Protein AF-A0A2T5B8S9-F1 (afdb_monomer_lite)

Organism: Mycoplana dimorpha (NCBI:txid28320)

Secondary structure (DSSP, 8-state):
-----PPPPP------------TTHHHHHHHHHHHHHHHS--TTT-TTTHHHHHHHHHHHHHHHHHHHHHHHHT--SS-S-S--GGGHHHHHHHHHHHHHHHHHHHHHHHHHHHHHSS-HHHHHHHHHHHHHTT---TTS-GGGSSSS---------------S--------------------------TTT------S---S-S-S----TT--S---

pLDDT: mean 70.15, std 16.11, range [39.62, 95.0]

Foldseek 3Di:
DDDDDDDDDDDPDDDDDPDPDPPPVLPVVLVVLVCVLPVQPPLPPDPVLVVLVVVLVVLVVVLVVLVVVCVVLVVDPDDDDPDDPPCVVVSVVSVVVSVVSVVVSVVSVVVSCVVSVHDLVNSVVSVVVCVVSVHDPPPPPCVNPDPVPDDPDPPPPPVPPCPPPPPPPPPDPPDPDPPPCPPPPPPDDDCVPDPDDDPDDPPDDPDDDPCPPPCNPDDD

Radius of gyration: 36.07 Å; chains: 1; bounding box: 84×97×107 Å

Structure (mmCIF, N/CA/C/O backbone):
data_AF-A0A2T5B8S9-F1
#
_entry.id   AF-A0A2T5B8S9-F1
#
loop_
_atom_site.group_PDB
_atom_site.id
_atom_site.type_symbol
_atom_site.label_atom_id
_atom_site.label_alt_id
_atom_site.label_comp_id
_atom_site.label_asym_id
_atom_site.label_entity_id
_atom_site.label_seq_id
_atom_site.pdbx_PDB_ins_code
_atom_site.Cartn_x
_atom_site.Cartn_y
_atom_site.Cartn_z
_atom_site.occupancy
_atom_site.B_iso_or_equiv
_atom_site.auth_seq_id
_atom_site.auth_comp_id
_atom_site.auth_asym_id
_atom_site.auth_atom_id
_atom_site.pdbx_PDB_model_num
ATOM 1 N N . MET A 1 1 ? -63.242 -52.592 60.791 1.00 43.38 1 MET A N 1
ATOM 2 C CA . MET A 1 1 ? -62.154 -53.190 59.983 1.00 43.38 1 MET A CA 1
ATOM 3 C C . MET A 1 1 ? -62.229 -52.609 58.575 1.00 43.38 1 MET A C 1
ATOM 5 O O . MET A 1 1 ? -63.327 -52.242 58.176 1.00 43.38 1 MET A O 1
ATOM 9 N N . PRO A 1 2 ? -61.083 -52.344 57.934 1.00 48.19 2 PRO A N 1
ATOM 10 C CA . PRO A 1 2 ? -60.784 -51.023 57.385 1.00 48.19 2 PRO A CA 1
ATOM 11 C C . PRO A 1 2 ? -61.187 -50.791 55.923 1.00 48.19 2 PRO A C 1
ATOM 13 O O . PRO A 1 2 ? -61.258 -51.698 55.102 1.00 48.19 2 PRO A O 1
ATOM 16 N N . LEU A 1 3 ? -61.389 -49.499 55.671 1.00 48.34 3 LEU A N 1
ATOM 17 C CA . LEU A 1 3 ? -61.458 -48.758 54.416 1.00 48.34 3 LEU A CA 1
ATOM 18 C C . LEU A 1 3 ? -60.227 -48.987 53.531 1.00 48.34 3 LEU A C 1
ATOM 20 O O . LEU A 1 3 ? -59.120 -48.962 54.061 1.00 48.34 3 LEU A O 1
ATOM 24 N N . HIS A 1 4 ? -60.398 -49.023 52.204 1.00 52.81 4 HIS A N 1
ATOM 25 C CA . HIS A 1 4 ? -59.376 -48.563 51.257 1.00 52.81 4 HIS A CA 1
ATOM 26 C C . HIS A 1 4 ? -59.965 -48.036 49.932 1.00 52.81 4 HIS A C 1
ATOM 28 O O . HIS A 1 4 ? -61.094 -48.379 49.583 1.00 52.81 4 HIS A O 1
ATOM 34 N N . PRO A 1 5 ? -59.242 -47.117 49.260 1.00 61.03 5 PRO A N 1
ATOM 35 C CA . PRO A 1 5 ? -59.817 -45.884 48.730 1.00 61.03 5 PRO A CA 1
ATOM 36 C C . PRO A 1 5 ? -59.845 -45.755 47.199 1.00 61.03 5 PRO A C 1
ATOM 38 O O . PRO A 1 5 ? -59.138 -46.433 46.455 1.00 61.03 5 PRO A O 1
ATOM 41 N N . CYS A 1 6 ? -60.651 -44.777 46.780 1.00 55.88 6 CYS A N 1
ATOM 42 C CA . CYS A 1 6 ? -60.760 -44.191 45.450 1.00 55.88 6 CYS A CA 1
ATOM 43 C C . CYS A 1 6 ? -59.412 -43.601 44.984 1.00 55.88 6 CYS A C 1
ATOM 45 O O . CYS A 1 6 ? -58.745 -42.887 45.735 1.00 55.88 6 CYS A O 1
ATOM 47 N N . ARG A 1 7 ? -59.004 -43.907 43.748 1.00 55.47 7 ARG A N 1
ATOM 48 C CA . ARG A 1 7 ? -57.720 -43.503 43.153 1.00 55.47 7 ARG A CA 1
ATOM 49 C C . ARG A 1 7 ? -57.888 -42.178 42.386 1.00 55.47 7 ARG A C 1
ATOM 51 O O . ARG A 1 7 ? -58.757 -42.119 41.518 1.00 55.47 7 ARG A O 1
ATOM 58 N N . PRO A 1 8 ? -57.087 -41.131 42.660 1.00 54.69 8 PRO A N 1
ATOM 59 C CA . PRO A 1 8 ? -57.195 -39.854 41.963 1.00 54.69 8 PRO A CA 1
ATOM 60 C C . PRO A 1 8 ? -56.453 -39.839 40.618 1.00 54.69 8 PRO A C 1
ATOM 62 O O . PRO A 1 8 ? -55.396 -40.448 40.443 1.00 54.69 8 PRO A O 1
ATOM 65 N N . ILE A 1 9 ? -57.050 -39.097 39.686 1.00 60.00 9 ILE A N 1
ATOM 66 C CA . ILE A 1 9 ? -56.540 -38.694 38.374 1.00 60.00 9 ILE A CA 1
ATOM 67 C C . ILE A 1 9 ? -55.355 -37.747 38.598 1.00 60.00 9 ILE A C 1
ATOM 69 O O . ILE A 1 9 ? -55.500 -36.709 39.241 1.00 60.00 9 ILE A O 1
ATOM 73 N N . GLY A 1 10 ? -54.174 -38.120 38.110 1.00 45.50 10 GLY A N 1
ATOM 74 C CA . GLY A 1 10 ? -52.976 -37.291 38.221 1.00 45.50 10 GLY A CA 1
ATOM 75 C C . GLY A 1 10 ? -52.964 -36.159 37.182 1.00 45.50 10 GLY A C 1
ATOM 76 O O . GLY A 1 10 ? -53.231 -36.427 36.010 1.00 45.50 10 GLY A O 1
ATOM 77 N N . PRO A 1 11 ? -52.608 -34.918 37.557 1.00 52.44 11 PRO A N 1
ATOM 78 C CA . PRO A 1 11 ? -52.251 -33.877 36.604 1.00 52.44 11 PRO A CA 1
ATOM 79 C C . PRO A 1 11 ? -50.778 -34.052 36.210 1.00 52.44 11 PRO A C 1
ATOM 81 O O . PRO A 1 11 ? -49.871 -33.580 36.889 1.00 52.44 11 PRO A O 1
ATOM 84 N N . ALA A 1 12 ? -50.525 -34.757 35.112 1.00 55.12 12 ALA A N 1
ATOM 85 C CA . ALA A 1 12 ? -49.192 -34.873 34.535 1.00 55.12 12 ALA A CA 1
ATOM 86 C C . ALA A 1 12 ? -49.046 -33.889 33.372 1.00 55.12 12 ALA A C 1
ATOM 88 O O . ALA A 1 12 ? -49.164 -34.314 32.239 1.00 55.12 12 ALA A O 1
ATOM 89 N N . PHE A 1 13 ? -48.829 -32.598 33.644 1.00 54.09 13 PHE A N 1
ATOM 90 C CA . PHE A 1 13 ? -48.166 -31.653 32.723 1.00 54.09 13 PHE A CA 1
ATOM 91 C C . PHE A 1 13 ? -47.766 -30.385 33.494 1.00 54.09 13 PHE A C 1
ATOM 93 O O . PHE A 1 13 ? -48.360 -29.321 33.361 1.00 54.09 13 PHE A O 1
ATOM 100 N N . ALA A 1 14 ? -46.749 -30.508 34.343 1.00 54.28 14 ALA A N 1
ATOM 101 C CA . ALA A 1 14 ? -46.062 -29.370 34.941 1.00 54.28 14 ALA A CA 1
ATOM 102 C C . ALA A 1 14 ? -44.565 -29.684 34.985 1.00 54.28 14 ALA A C 1
ATOM 104 O O . ALA A 1 14 ? -44.119 -30.360 35.904 1.00 54.28 14 ALA A O 1
ATOM 105 N N . ALA A 1 15 ? -43.831 -29.256 33.952 1.00 55.75 15 ALA A N 1
ATOM 106 C CA . ALA A 1 15 ? -42.407 -28.891 33.987 1.00 55.75 15 ALA A CA 1
ATOM 107 C C . ALA A 1 15 ? -41.857 -28.782 32.552 1.00 55.75 15 ALA A C 1
ATOM 109 O O . ALA A 1 15 ? -41.236 -29.708 32.039 1.00 55.75 15 ALA A O 1
ATOM 110 N N . LEU A 1 16 ? -42.054 -27.634 31.901 1.00 57.94 16 LEU A N 1
ATOM 111 C CA . LEU A 1 16 ? -41.186 -27.226 30.793 1.00 57.94 16 LEU A CA 1
ATOM 112 C C . LEU A 1 16 ? -40.963 -25.714 30.855 1.00 57.94 16 LEU A C 1
ATOM 114 O O . LEU A 1 16 ? -41.513 -24.944 30.077 1.00 57.94 16 LEU A O 1
ATOM 118 N N . ALA A 1 17 ? -40.190 -25.292 31.851 1.00 57.16 17 ALA A N 1
ATOM 119 C CA . ALA A 1 17 ? -39.748 -23.912 32.008 1.00 57.16 17 ALA A CA 1
ATOM 120 C C . ALA A 1 17 ? -38.348 -23.883 32.638 1.00 57.16 17 ALA A C 1
ATOM 122 O O . ALA A 1 17 ? -38.177 -23.450 33.769 1.00 57.16 17 ALA A O 1
ATOM 123 N N . LEU A 1 18 ? -37.341 -24.382 31.919 1.00 56.66 18 LEU A N 1
ATOM 124 C CA . LEU A 1 18 ? -35.931 -24.127 32.231 1.00 56.66 18 LEU A CA 1
ATOM 125 C C . LEU A 1 18 ? -35.125 -24.058 30.930 1.00 56.66 18 LEU A C 1
ATOM 127 O O . LEU A 1 18 ? -34.617 -25.079 30.485 1.00 56.66 18 LEU A O 1
ATOM 131 N N . ALA A 1 19 ? -35.027 -22.867 30.327 1.00 58.59 19 ALA A N 1
ATOM 132 C CA . ALA A 1 19 ? -33.938 -22.503 29.405 1.00 58.59 19 ALA A CA 1
ATOM 133 C C . ALA A 1 19 ? -33.976 -21.014 28.985 1.00 58.59 19 ALA A C 1
ATOM 135 O O . ALA A 1 19 ? -33.923 -20.718 27.801 1.00 58.59 19 ALA A O 1
ATOM 136 N N . PHE A 1 20 ? -34.058 -20.049 29.910 1.00 55.22 20 PHE A N 1
ATOM 137 C CA . PHE A 1 20 ? -33.841 -18.633 29.552 1.00 55.22 20 PHE A CA 1
ATOM 138 C C . PHE A 1 20 ? -33.128 -17.874 30.677 1.00 55.22 20 PHE A C 1
ATOM 140 O O . PHE A 1 20 ? -33.737 -17.079 31.383 1.00 55.22 20 PHE A O 1
ATOM 147 N N . ALA A 1 21 ? -31.830 -18.129 30.869 1.00 54.50 21 ALA A N 1
ATOM 148 C CA . ALA A 1 21 ? -31.002 -17.355 31.805 1.00 54.50 21 ALA A CA 1
ATOM 149 C C . ALA A 1 21 ? -29.557 -17.110 31.317 1.00 54.50 21 ALA A C 1
ATOM 151 O O . ALA A 1 21 ? -28.669 -16.874 32.127 1.00 54.50 21 ALA A O 1
ATOM 152 N N . THR A 1 22 ? -29.294 -17.134 30.005 1.00 54.88 22 THR A N 1
ATOM 153 C CA . THR A 1 22 ? -27.960 -16.816 29.444 1.00 54.88 22 THR A CA 1
ATOM 154 C C . THR A 1 22 ? -27.846 -15.415 28.839 1.00 54.88 22 THR A C 1
ATOM 156 O O . THR A 1 22 ? -26.758 -15.008 28.450 1.00 54.88 22 THR A O 1
ATOM 159 N N . GLN A 1 23 ? -28.925 -14.628 28.795 1.00 52.91 23 GLN A N 1
ATOM 160 C CA . GLN A 1 23 ? -28.916 -13.337 28.086 1.00 52.91 23 GLN A CA 1
ATOM 161 C C . GLN A 1 23 ? -28.328 -12.165 28.897 1.00 52.91 23 GLN A C 1
ATOM 163 O O . GLN A 1 23 ? -28.126 -11.089 28.343 1.00 52.91 23 GLN A O 1
ATOM 168 N N . ALA A 1 24 ? -28.028 -12.349 30.189 1.00 54.38 24 ALA A N 1
ATOM 169 C CA . ALA A 1 24 ? -27.531 -11.266 31.046 1.00 54.38 24 ALA A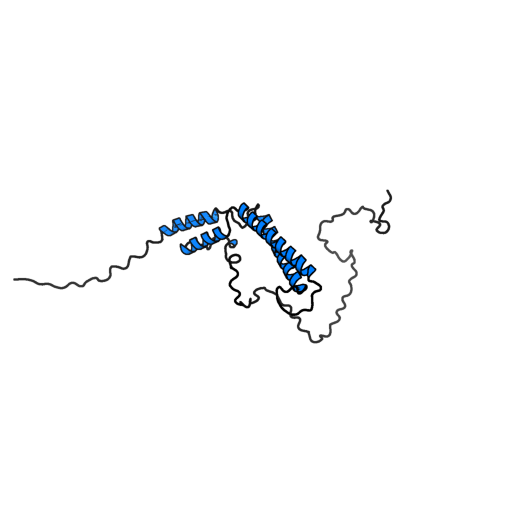 CA 1
ATOM 170 C C . ALA A 1 24 ? -25.992 -11.155 31.088 1.00 54.38 24 ALA A C 1
ATOM 172 O O . ALA A 1 24 ? -25.475 -10.050 31.188 1.00 54.38 24 ALA A O 1
ATOM 173 N N . VAL A 1 25 ? -25.253 -12.266 30.954 1.00 54.69 25 VAL A N 1
ATOM 174 C CA . VAL A 1 25 ? -23.772 -12.282 31.044 1.00 54.69 25 VAL A CA 1
ATOM 175 C C . VAL A 1 25 ? -23.107 -11.888 29.715 1.00 54.69 25 VAL A C 1
ATOM 177 O O . VAL A 1 25 ? -21.994 -11.374 29.700 1.00 54.69 25 VAL A O 1
ATOM 180 N N . ALA A 1 26 ? -23.805 -12.070 28.588 1.00 69.06 26 ALA A N 1
ATOM 181 C CA . ALA A 1 26 ? -23.296 -11.705 27.267 1.00 69.06 26 ALA A CA 1
ATOM 182 C C . ALA A 1 26 ? -23.236 -10.181 27.048 1.00 69.06 26 ALA A C 1
ATOM 184 O O . ALA A 1 26 ? -22.362 -9.704 26.332 1.00 69.06 26 ALA A O 1
ATOM 185 N N . LYS A 1 27 ? -24.124 -9.399 27.679 1.00 81.75 27 LYS A N 1
ATOM 186 C CA . LYS A 1 27 ? -24.235 -7.954 27.425 1.00 81.75 27 LYS A CA 1
ATOM 187 C C . LYS A 1 27 ? -22.993 -7.179 27.881 1.00 81.75 27 LYS A C 1
ATOM 189 O O . LYS A 1 27 ? -22.427 -6.456 27.070 1.00 81.75 27 LYS A O 1
ATOM 194 N N . ASP A 1 28 ? -22.520 -7.397 29.110 1.00 88.25 28 ASP A N 1
ATOM 195 C CA . ASP A 1 28 ? -21.307 -6.734 29.624 1.00 88.25 28 ASP A CA 1
ATOM 196 C C . ASP A 1 28 ? -20.051 -7.129 28.827 1.00 88.25 28 ASP A C 1
ATOM 198 O O . ASP A 1 28 ? -19.189 -6.293 28.554 1.00 88.25 28 ASP A O 1
ATOM 202 N N . VAL A 1 29 ? -19.961 -8.394 28.392 1.00 89.94 29 VAL A N 1
ATOM 203 C CA . VAL A 1 29 ? -18.867 -8.881 27.533 1.00 89.94 29 VAL A CA 1
ATOM 204 C C . VAL A 1 29 ? -18.905 -8.192 26.169 1.00 89.94 29 VAL A C 1
ATOM 206 O O . VAL A 1 29 ? -17.875 -7.710 25.692 1.00 89.94 29 VAL A O 1
ATOM 209 N N . CYS A 1 30 ? -20.086 -8.092 25.557 1.00 91.25 30 CYS A N 1
ATOM 210 C CA . CYS A 1 30 ? -20.263 -7.411 24.282 1.00 91.25 30 CYS A CA 1
ATOM 211 C C . CYS A 1 30 ? -19.978 -5.911 24.385 1.00 91.25 30 CYS A C 1
ATOM 213 O O . CYS A 1 30 ? -19.285 -5.383 23.519 1.00 91.25 30 CYS A O 1
ATOM 215 N N . ASP A 1 31 ? -20.435 -5.235 25.441 1.00 89.44 31 ASP A N 1
ATOM 216 C CA . ASP A 1 31 ? -20.193 -3.805 25.664 1.00 89.44 31 ASP A CA 1
ATOM 217 C C . ASP A 1 31 ? -18.696 -3.527 25.892 1.00 89.44 31 ASP A C 1
ATOM 219 O O . ASP A 1 31 ? -18.128 -2.598 25.304 1.00 89.44 31 ASP A O 1
ATOM 223 N N . HIS A 1 32 ? -18.009 -4.389 26.648 1.00 90.06 32 HIS A N 1
ATOM 224 C CA . HIS A 1 32 ? -16.560 -4.313 26.830 1.00 90.06 32 HIS A CA 1
ATOM 225 C C . HIS A 1 32 ? -15.799 -4.519 25.507 1.00 90.06 32 HIS A C 1
ATOM 227 O O . HIS A 1 32 ? -14.955 -3.693 25.147 1.00 90.06 32 HIS A O 1
ATOM 233 N N . LEU A 1 33 ? -16.111 -5.563 24.731 1.00 88.88 33 LEU A N 1
ATOM 234 C CA . LEU A 1 33 ? -15.486 -5.797 23.420 1.00 88.88 33 LEU A CA 1
ATOM 235 C C . LEU A 1 33 ? -15.779 -4.655 22.430 1.00 88.88 33 LEU A C 1
ATOM 237 O O . LEU A 1 33 ? -14.877 -4.205 21.717 1.00 88.88 33 LEU A O 1
ATOM 241 N N . ARG A 1 34 ? -17.007 -4.120 22.445 1.00 87.62 34 ARG A N 1
ATOM 242 C CA . ARG A 1 34 ? -17.425 -2.960 21.646 1.00 87.62 34 ARG A CA 1
ATOM 243 C C . ARG A 1 34 ? -16.591 -1.728 21.998 1.00 87.62 34 ARG A C 1
ATOM 245 O O . ARG A 1 34 ? -16.063 -1.081 21.100 1.00 87.62 34 ARG A O 1
ATOM 252 N N . SER A 1 35 ? -16.401 -1.440 23.286 1.00 86.00 35 SER A N 1
ATOM 253 C CA . SER A 1 35 ? -15.592 -0.298 23.728 1.00 86.00 35 SER A CA 1
ATOM 254 C C . SER A 1 35 ? -14.123 -0.411 23.305 1.00 86.00 35 SER A C 1
ATOM 256 O O . SER A 1 35 ? -13.527 0.588 22.904 1.00 86.00 35 SER A O 1
ATOM 258 N N . ARG A 1 36 ? -13.550 -1.625 23.288 1.00 83.19 36 ARG A N 1
ATOM 259 C CA . ARG A 1 36 ? -12.183 -1.869 22.798 1.00 83.19 36 ARG A CA 1
ATOM 260 C C . ARG A 1 36 ? -12.050 -1.616 21.296 1.00 83.19 36 ARG A C 1
ATOM 262 O O . ARG A 1 36 ? -11.035 -1.076 20.865 1.00 83.19 36 ARG A O 1
ATOM 269 N N . ILE A 1 37 ? -13.057 -1.972 20.493 1.00 80.94 37 ILE A N 1
ATOM 270 C CA . ILE A 1 37 ? -12.992 -1.785 19.035 1.00 80.94 37 ILE A CA 1
ATOM 271 C C . ILE A 1 37 ? -13.319 -0.356 18.587 1.00 80.94 37 ILE A C 1
ATOM 273 O O . ILE A 1 37 ? -12.771 0.100 17.577 1.00 80.94 37 ILE A O 1
ATOM 277 N N . THR A 1 38 ? -14.181 0.352 19.328 1.00 75.94 38 THR A N 1
ATOM 278 C CA . THR A 1 38 ? -14.544 1.754 19.059 1.00 75.94 38 THR A CA 1
ATOM 279 C C . THR A 1 38 ? -13.588 2.753 19.703 1.00 75.94 38 THR A C 1
ATOM 281 O O . THR A 1 38 ? -13.419 3.844 19.174 1.00 75.94 38 THR A O 1
ATOM 284 N N . GLY A 1 39 ? -12.967 2.397 20.833 1.00 64.81 39 GLY A N 1
ATOM 285 C CA . GLY A 1 39 ? -11.922 3.186 21.493 1.00 64.81 39 GLY A CA 1
ATOM 286 C C . GLY A 1 39 ? -10.559 3.078 20.807 1.00 64.81 39 GLY A C 1
ATOM 287 O O . GLY A 1 39 ? -9.704 3.937 20.998 1.00 64.81 39 GLY A O 1
ATOM 288 N N . ALA A 1 40 ? -10.364 2.061 19.962 1.00 60.56 40 ALA A N 1
ATOM 289 C CA . ALA A 1 40 ? -9.261 2.023 19.014 1.00 60.56 40 ALA A CA 1
ATOM 290 C C . ALA A 1 40 ? -9.492 3.097 17.935 1.00 60.56 40 ALA A C 1
ATOM 292 O O . ALA A 1 40 ? -10.540 3.041 17.276 1.00 60.56 40 ALA A O 1
ATOM 293 N N . PRO A 1 41 ? -8.549 4.031 17.693 1.00 54.28 41 PRO A N 1
ATOM 294 C CA . PRO A 1 41 ? -8.733 5.102 16.717 1.00 54.28 41 PRO A CA 1
ATOM 295 C C . PRO A 1 41 ? -9.185 4.497 15.391 1.00 54.28 41 PRO A C 1
ATOM 297 O O . PRO A 1 41 ? -8.659 3.474 14.942 1.00 54.28 41 PRO A O 1
ATOM 300 N N . ALA A 1 42 ? -10.259 5.039 14.822 1.00 53.22 42 ALA A N 1
ATOM 301 C CA . ALA A 1 42 ? -10.833 4.512 13.598 1.00 53.22 42 ALA A CA 1
ATOM 302 C C . ALA A 1 42 ? -9.768 4.569 12.490 1.00 53.22 42 ALA A C 1
ATOM 304 O O . ALA A 1 42 ? -9.410 5.641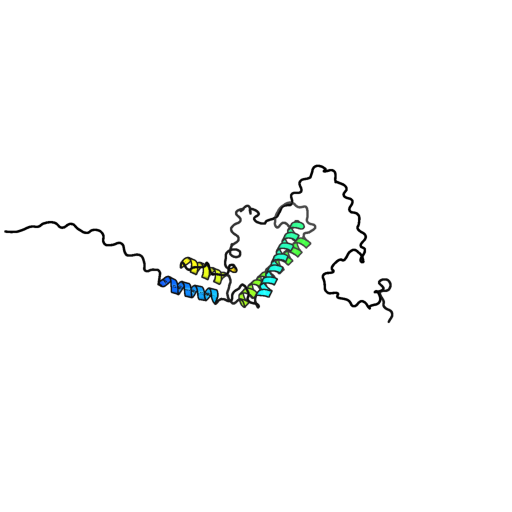 12.013 1.00 53.22 42 ALA A O 1
ATOM 305 N N . VAL A 1 43 ? -9.271 3.400 12.067 1.00 53.09 43 VAL A N 1
ATOM 306 C CA . VAL A 1 43 ? -8.283 3.268 10.975 1.00 53.09 43 VAL A CA 1
ATOM 307 C C . VAL A 1 43 ? -8.816 3.863 9.661 1.00 53.09 43 VAL A C 1
ATOM 309 O O . VAL A 1 43 ? -8.047 4.229 8.777 1.00 53.09 43 VAL A O 1
ATOM 312 N N . ALA A 1 44 ? -10.131 4.050 9.544 1.00 51.81 44 ALA A N 1
ATOM 313 C CA . ALA A 1 44 ? -10.745 4.828 8.481 1.00 51.81 44 ALA A CA 1
ATOM 314 C C . ALA A 1 44 ? -10.931 6.296 8.913 1.00 51.81 44 ALA A C 1
ATOM 316 O O . ALA A 1 44 ? -12.027 6.697 9.295 1.00 51.81 44 ALA A O 1
ATOM 317 N N . GLY A 1 45 ? -9.872 7.108 8.830 1.00 54.94 45 GLY A N 1
ATOM 318 C CA . GLY A 1 45 ? -10.022 8.571 8.823 1.00 54.94 45 GLY A CA 1
ATOM 319 C C . GLY A 1 45 ? -9.025 9.385 9.638 1.00 54.94 45 GLY A C 1
ATOM 320 O O . GLY A 1 45 ? -9.022 10.605 9.474 1.00 54.94 45 GLY A O 1
ATOM 321 N N . ASP A 1 46 ? -8.179 8.754 10.451 1.00 66.50 46 ASP A N 1
ATOM 322 C CA . ASP A 1 46 ? -7.183 9.472 11.246 1.00 66.50 46 ASP A CA 1
ATOM 323 C C . ASP A 1 46 ? -6.193 10.253 10.346 1.00 66.50 46 ASP A C 1
ATOM 325 O O . ASP A 1 46 ? -5.525 9.646 9.501 1.00 66.50 46 ASP A O 1
ATOM 329 N N . PRO A 1 47 ? -6.116 11.597 10.448 1.00 76.00 47 PRO A N 1
ATOM 330 C CA . PRO A 1 47 ? -5.311 12.423 9.547 1.00 76.00 47 PRO A CA 1
ATOM 331 C C . PRO A 1 47 ? -3.821 12.059 9.541 1.00 76.00 47 PRO A C 1
ATOM 333 O O . PRO A 1 47 ? -3.168 12.266 8.517 1.00 76.00 47 PRO A O 1
ATOM 336 N N . GLU A 1 48 ? -3.300 11.484 10.625 1.00 79.50 48 GLU A N 1
ATOM 337 C CA . GLU A 1 48 ? -1.886 11.130 10.770 1.00 79.50 48 GLU A CA 1
ATOM 338 C C . GLU A 1 48 ? -1.510 9.844 10.006 1.00 79.50 48 GLU A C 1
ATOM 340 O O . GLU A 1 48 ? -0.408 9.734 9.464 1.00 79.50 48 GLU A O 1
ATOM 345 N N . THR A 1 49 ? -2.448 8.901 9.851 1.00 78.75 49 THR A N 1
ATOM 346 C CA . THR A 1 49 ? -2.235 7.635 9.113 1.00 78.75 49 THR A CA 1
ATOM 347 C C . THR A 1 49 ? -2.523 7.720 7.606 1.00 78.75 49 THR A C 1
ATOM 349 O O . THR A 1 49 ? -2.003 6.915 6.824 1.00 78.75 49 THR A O 1
ATOM 352 N N . ARG A 1 50 ? -3.305 8.711 7.150 1.00 83.00 50 ARG A N 1
ATOM 353 C CA . ARG A 1 50 ? -3.680 8.893 5.725 1.00 83.00 50 ARG A CA 1
ATOM 354 C C . ARG A 1 50 ? -2.494 8.985 4.751 1.00 83.00 50 ARG A C 1
ATOM 356 O O . ARG A 1 50 ? -2.583 8.384 3.673 1.00 83.00 50 ARG A O 1
ATOM 363 N N . PRO A 1 51 ? -1.386 9.688 5.066 1.00 88.50 51 PRO A N 1
ATOM 364 C CA . PRO A 1 51 ? -0.234 9.755 4.173 1.00 88.50 51 PRO A CA 1
ATOM 365 C C . PRO A 1 51 ? 0.373 8.374 3.906 1.00 88.50 51 PRO A C 1
ATOM 367 O O . PRO A 1 51 ? 0.695 8.073 2.755 1.00 88.50 51 PRO A O 1
ATOM 370 N N . TYR A 1 52 ? 0.449 7.519 4.932 1.00 87.31 52 TYR A N 1
ATOM 371 C CA . TYR A 1 52 ? 1.008 6.168 4.842 1.00 87.31 52 TYR A CA 1
ATOM 372 C C . TYR A 1 52 ? 0.144 5.248 3.989 1.00 87.31 52 TYR A C 1
ATOM 374 O O . TYR A 1 52 ? 0.677 4.604 3.092 1.00 87.31 52 TYR A O 1
ATOM 382 N N . ALA A 1 53 ? -1.180 5.268 4.172 1.00 85.25 53 ALA A N 1
ATOM 383 C CA . ALA A 1 53 ? -2.098 4.515 3.314 1.00 85.25 53 ALA A CA 1
ATOM 384 C C . ALA A 1 53 ? -1.896 4.873 1.828 1.00 85.25 53 ALA A C 1
ATOM 386 O O . ALA A 1 53 ? -1.688 3.998 0.992 1.00 85.25 53 ALA A O 1
ATOM 387 N N . SER A 1 54 ? -1.819 6.173 1.514 1.00 86.62 54 SER A N 1
ATOM 388 C CA . SER A 1 54 ? -1.564 6.624 0.140 1.00 86.62 54 SER A CA 1
ATOM 389 C C . SER A 1 54 ? -0.176 6.223 -0.387 1.00 86.62 54 SER A C 1
ATOM 391 O O . SER A 1 54 ? -0.002 6.012 -1.588 1.00 86.62 54 SER A O 1
ATOM 393 N N . ALA A 1 55 ? 0.834 6.143 0.487 1.00 90.00 55 ALA A N 1
ATOM 394 C CA . ALA A 1 55 ? 2.188 5.735 0.124 1.00 90.00 55 ALA A CA 1
ATOM 395 C C . ALA A 1 55 ? 2.270 4.227 -0.147 1.00 90.00 55 ALA A C 1
ATOM 397 O O . ALA A 1 55 ? 2.894 3.828 -1.130 1.00 90.00 55 ALA A O 1
ATOM 398 N N . ILE A 1 56 ? 1.587 3.421 0.668 1.00 88.94 56 ILE A N 1
ATOM 399 C CA . ILE A 1 56 ? 1.437 1.973 0.497 1.00 88.94 56 ILE A CA 1
ATOM 400 C C . ILE A 1 56 ? 0.771 1.670 -0.847 1.00 88.94 56 ILE A C 1
ATOM 402 O O . ILE A 1 56 ? 1.329 0.917 -1.642 1.00 88.94 56 ILE A O 1
ATOM 406 N N . ASP A 1 57 ? -0.345 2.331 -1.168 1.00 88.81 57 ASP A N 1
ATOM 407 C CA . ASP A 1 57 ? -1.058 2.112 -2.434 1.00 88.81 57 ASP A CA 1
ATOM 408 C C . ASP A 1 57 ? -0.178 2.435 -3.654 1.00 88.81 57 ASP A C 1
ATOM 410 O O . ASP A 1 57 ? -0.111 1.667 -4.622 1.00 88.81 57 ASP A O 1
ATOM 414 N N . ARG A 1 58 ? 0.564 3.553 -3.597 1.00 92.25 58 ARG A N 1
ATOM 415 C CA . ARG A 1 58 ? 1.532 3.920 -4.644 1.00 92.25 58 ARG A CA 1
ATOM 416 C C . ARG A 1 58 ? 2.640 2.880 -4.778 1.00 92.25 58 ARG A C 1
ATOM 418 O O . ARG A 1 58 ? 3.047 2.569 -5.897 1.00 92.25 58 ARG A O 1
ATOM 425 N N . GLN A 1 59 ? 3.127 2.342 -3.666 1.00 93.50 59 GLN A N 1
ATOM 426 C CA . GLN A 1 59 ? 4.204 1.361 -3.677 1.00 93.50 59 GLN A CA 1
ATOM 427 C C . GLN A 1 59 ? 3.744 0.009 -4.223 1.00 93.50 59 GLN A C 1
ATOM 429 O O . GLN A 1 59 ? 4.444 -0.589 -5.036 1.00 93.50 59 GLN A O 1
ATOM 434 N N . GLN A 1 60 ? 2.540 -0.436 -3.866 1.00 93.31 60 GLN A N 1
ATOM 435 C CA . GLN A 1 60 ? 1.940 -1.651 -4.414 1.00 93.31 60 GLN A CA 1
ATOM 436 C C . GLN A 1 60 ? 1.708 -1.544 -5.927 1.00 93.31 60 GLN A C 1
ATOM 438 O O . GLN A 1 60 ? 1.944 -2.507 -6.654 1.00 93.31 60 GLN A O 1
ATOM 443 N N . MET A 1 61 ? 1.299 -0.371 -6.427 1.00 93.19 61 MET A N 1
ATOM 444 C CA . MET A 1 61 ? 1.207 -0.119 -7.872 1.00 93.19 61 MET A CA 1
ATOM 445 C C . MET A 1 61 ? 2.567 -0.247 -8.569 1.00 93.19 61 MET A C 1
ATOM 447 O O . MET A 1 61 ? 2.652 -0.876 -9.621 1.00 93.19 61 MET A O 1
ATOM 451 N N . ARG A 1 62 ? 3.638 0.296 -7.975 1.00 93.56 62 ARG A N 1
ATOM 452 C CA . ARG A 1 62 ? 5.004 0.170 -8.516 1.00 93.56 62 ARG A CA 1
ATOM 453 C C . ARG A 1 62 ? 5.516 -1.262 -8.480 1.00 93.56 62 ARG A C 1
ATOM 455 O O . ARG A 1 62 ? 6.212 -1.674 -9.401 1.00 93.56 62 ARG A O 1
ATOM 462 N N . LEU A 1 63 ? 5.157 -2.014 -7.441 1.00 94.12 63 LEU A N 1
ATOM 463 C CA . LEU A 1 63 ? 5.505 -3.423 -7.334 1.00 94.12 63 LEU A CA 1
ATOM 464 C C . LEU A 1 63 ? 4.883 -4.220 -8.483 1.00 94.12 63 LEU A C 1
ATOM 466 O O . LEU A 1 63 ? 5.607 -4.870 -9.229 1.00 94.12 63 LEU A O 1
ATOM 470 N N . ARG A 1 64 ? 3.567 -4.063 -8.685 1.00 92.50 64 ARG A N 1
ATOM 471 C CA . ARG A 1 64 ? 2.832 -4.691 -9.793 1.00 92.50 64 ARG A CA 1
ATOM 472 C C . ARG A 1 64 ? 3.414 -4.314 -11.151 1.00 92.50 64 ARG A C 1
ATOM 474 O O . ARG A 1 64 ? 3.516 -5.159 -12.031 1.00 92.50 64 ARG A O 1
ATOM 481 N N . GLN A 1 65 ? 3.797 -3.050 -11.320 1.00 93.44 65 GLN A N 1
ATOM 482 C CA . GLN A 1 65 ? 4.417 -2.588 -12.556 1.00 93.44 65 GLN A CA 1
ATOM 483 C C . GLN A 1 65 ? 5.777 -3.257 -12.793 1.00 93.44 65 GLN A C 1
ATOM 485 O O . GLN A 1 65 ? 6.008 -3.774 -13.877 1.00 93.44 65 GLN A O 1
ATOM 490 N N . ALA A 1 66 ? 6.647 -3.315 -11.784 1.00 92.31 66 ALA A N 1
ATOM 491 C CA . ALA A 1 66 ? 7.954 -3.955 -11.920 1.00 92.31 66 ALA A CA 1
ATOM 492 C C . ALA A 1 66 ? 7.854 -5.475 -12.140 1.00 92.31 66 ALA A C 1
ATOM 494 O O . ALA A 1 66 ? 8.662 -6.050 -12.867 1.00 92.31 66 ALA A O 1
ATOM 495 N N . GLU A 1 67 ? 6.862 -6.129 -11.536 1.00 91.44 67 GLU A N 1
ATOM 496 C CA . GLU A 1 67 ? 6.546 -7.536 -11.802 1.00 91.44 67 GLU A CA 1
ATOM 497 C C . GLU A 1 67 ? 6.086 -7.734 -13.254 1.00 91.44 67 GLU A C 1
ATOM 499 O O . GLU A 1 67 ? 6.613 -8.607 -13.942 1.00 91.44 67 GLU A O 1
ATOM 504 N N . ALA A 1 68 ? 5.201 -6.873 -13.763 1.00 91.00 68 ALA A N 1
ATOM 505 C CA . ALA A 1 68 ? 4.793 -6.896 -15.167 1.00 91.00 68 ALA A CA 1
ATOM 506 C C . ALA A 1 68 ? 5.970 -6.622 -16.124 1.00 91.00 68 ALA A C 1
ATOM 508 O O . ALA A 1 68 ? 6.074 -7.247 -17.179 1.00 91.00 68 ALA A O 1
ATOM 509 N N . ASP A 1 69 ? 6.900 -5.735 -15.757 1.00 89.44 69 ASP A N 1
ATOM 510 C CA . ASP A 1 69 ? 8.114 -5.476 -16.539 1.00 89.44 69 ASP A CA 1
ATOM 511 C C . ASP A 1 69 ? 9.002 -6.729 -16.633 1.00 89.44 69 ASP A C 1
ATOM 513 O O . ASP A 1 69 ? 9.545 -7.025 -17.701 1.00 89.44 69 ASP A O 1
ATOM 517 N N . LEU A 1 70 ? 9.105 -7.522 -15.557 1.00 87.75 70 LEU A N 1
ATOM 518 C CA . LEU A 1 70 ? 9.788 -8.819 -15.600 1.00 87.75 70 LEU A CA 1
ATOM 519 C C . LEU A 1 70 ? 9.094 -9.799 -16.551 1.00 87.75 70 LEU A C 1
ATOM 521 O O . LEU A 1 70 ? 9.779 -10.487 -17.312 1.00 87.75 70 LEU A O 1
ATOM 525 N N . GLU A 1 71 ? 7.763 -9.864 -16.536 1.00 85.75 71 GLU A N 1
ATOM 526 C CA . GLU A 1 71 ? 6.995 -10.721 -17.448 1.00 85.75 71 GLU A CA 1
ATOM 527 C C . GLU A 1 71 ? 7.204 -10.313 -18.914 1.00 85.75 71 GLU A C 1
ATOM 529 O O . GLU A 1 71 ? 7.518 -11.161 -19.753 1.00 85.75 71 GLU A O 1
ATOM 534 N N . ASN A 1 72 ? 7.142 -9.011 -19.209 1.00 85.50 72 ASN A N 1
ATOM 535 C CA . ASN A 1 72 ? 7.347 -8.453 -20.550 1.00 85.50 72 ASN A CA 1
ATOM 536 C C . ASN A 1 72 ? 8.753 -8.738 -21.099 1.00 85.50 72 ASN A C 1
ATOM 538 O O . ASN A 1 72 ? 8.924 -9.045 -22.281 1.00 85.50 72 ASN A O 1
ATOM 542 N N . LEU A 1 73 ? 9.773 -8.682 -20.240 1.00 85.31 73 LEU A N 1
ATOM 543 C CA . LEU A 1 73 ? 11.152 -9.009 -20.607 1.00 85.31 73 LEU A CA 1
ATOM 544 C C . LEU A 1 73 ? 11.391 -10.523 -20.747 1.00 85.31 73 LEU A C 1
ATOM 546 O O . LEU A 1 73 ? 12.437 -10.942 -21.258 1.00 85.31 73 LEU A O 1
ATOM 550 N N . GLY A 1 74 ? 10.419 -11.350 -20.352 1.00 80.69 74 GLY A N 1
ATOM 551 C CA . GLY A 1 74 ? 10.533 -12.805 -20.318 1.00 80.69 74 GLY A CA 1
ATOM 552 C C . GLY A 1 74 ? 11.440 -13.299 -19.192 1.00 80.69 74 GLY A C 1
ATOM 553 O O . GLY A 1 74 ? 12.056 -14.355 -19.315 1.00 80.69 74 GLY A O 1
ATOM 554 N N . CYS A 1 75 ? 11.550 -12.541 -18.100 1.00 81.62 75 CYS A N 1
ATOM 555 C CA . CYS A 1 75 ? 12.328 -12.891 -16.917 1.00 81.62 75 CYS A CA 1
ATOM 556 C C . CYS A 1 75 ? 11.588 -13.933 -16.051 1.00 81.62 75 CYS A C 1
ATOM 558 O O . CYS A 1 75 ? 11.408 -13.718 -14.852 1.00 81.62 75 CYS A O 1
ATOM 560 N N . SER A 1 76 ? 11.155 -15.063 -16.622 1.00 69.50 76 SER A N 1
ATOM 561 C CA . SER A 1 76 ? 10.434 -16.108 -15.881 1.00 69.50 76 SER A CA 1
ATOM 562 C C . SER A 1 76 ? 11.293 -16.686 -14.750 1.00 69.50 76 SER A C 1
ATOM 564 O O . SER A 1 76 ? 12.474 -16.983 -14.944 1.00 69.50 76 SER A O 1
ATOM 566 N N . SER A 1 77 ? 10.691 -16.862 -13.576 1.00 61.94 77 SER A N 1
ATOM 567 C CA . SER A 1 77 ? 11.337 -17.241 -12.309 1.00 61.94 77 SER A CA 1
ATOM 568 C C . SER A 1 77 ? 11.915 -18.659 -12.266 1.00 61.94 77 SER A C 1
ATOM 570 O O . SER A 1 77 ? 12.569 -19.024 -11.295 1.00 61.94 77 SER A O 1
ATOM 572 N N . GLY A 1 78 ? 11.715 -19.473 -13.295 1.00 62.56 78 GLY A N 1
ATOM 573 C CA . GLY A 1 78 ? 12.273 -20.814 -13.340 1.00 62.56 78 GLY A CA 1
ATOM 574 C C . GLY A 1 78 ? 11.735 -21.581 -14.528 1.00 62.56 78 GLY A C 1
ATOM 575 O O . GLY A 1 78 ? 10.528 -21.684 -14.687 1.00 62.56 78 GLY A O 1
ATOM 576 N N . SER A 1 79 ? 12.659 -22.135 -15.314 1.00 61.47 79 SER A N 1
ATOM 577 C CA . SER A 1 79 ? 12.408 -23.105 -16.379 1.00 61.47 79 SER A CA 1
ATOM 578 C C . SER A 1 79 ? 11.487 -22.629 -17.512 1.00 61.47 79 SER A C 1
ATOM 580 O O . SER A 1 79 ? 10.273 -22.572 -17.376 1.00 61.47 79 SER A O 1
ATOM 582 N N . VAL A 1 80 ? 12.070 -22.360 -18.679 1.00 52.22 80 VAL A N 1
ATOM 583 C CA . VAL A 1 80 ? 11.864 -23.164 -19.898 1.00 52.22 80 VAL A CA 1
ATOM 584 C C . VAL A 1 80 ? 12.557 -22.435 -21.056 1.00 52.22 80 VAL A C 1
ATOM 586 O O . VAL A 1 80 ? 12.183 -21.345 -21.474 1.00 52.22 80 VAL A O 1
ATOM 589 N N . THR A 1 81 ? 13.609 -23.098 -21.532 1.00 45.50 81 THR A N 1
ATOM 590 C CA . THR A 1 81 ? 14.294 -22.934 -22.821 1.00 45.50 81 THR A CA 1
ATOM 591 C C . THR A 1 81 ? 15.078 -21.638 -23.062 1.00 45.50 81 THR A C 1
ATOM 593 O O . THR A 1 81 ? 14.593 -20.618 -23.540 1.00 45.50 81 THR A O 1
ATOM 596 N N . ILE A 1 82 ? 16.373 -21.775 -22.779 1.00 51.94 82 ILE A N 1
ATOM 597 C CA . ILE A 1 82 ? 17.557 -21.203 -23.436 1.00 51.94 82 ILE A CA 1
ATOM 598 C C . ILE A 1 82 ? 17.268 -20.554 -24.809 1.00 51.94 82 ILE A C 1
ATOM 600 O O . ILE A 1 82 ? 17.497 -21.157 -25.851 1.00 51.94 82 ILE A O 1
ATOM 604 N N . TYR A 1 83 ? 16.799 -19.307 -24.840 1.00 51.91 83 TYR A N 1
ATOM 605 C CA . TYR A 1 83 ? 16.970 -18.468 -26.038 1.00 51.91 83 TYR A CA 1
ATOM 606 C C . TYR A 1 83 ? 17.169 -16.974 -25.750 1.00 51.91 83 TYR A C 1
ATOM 608 O O . TYR A 1 83 ? 17.462 -16.204 -26.659 1.00 51.91 83 TYR A O 1
ATOM 616 N N . ARG A 1 84 ? 17.063 -16.521 -24.493 1.00 57.50 84 ARG A N 1
ATOM 617 C CA . ARG A 1 84 ? 17.106 -15.083 -24.177 1.00 57.50 84 ARG A CA 1
ATOM 618 C C . ARG A 1 84 ? 18.023 -14.761 -22.995 1.00 57.50 84 ARG A C 1
ATOM 620 O O . ARG A 1 84 ? 17.581 -14.303 -21.951 1.00 57.50 84 ARG A O 1
ATOM 627 N N . MET A 1 85 ? 19.327 -14.986 -23.164 1.00 57.22 85 MET A N 1
ATOM 628 C CA . MET A 1 85 ? 20.351 -14.523 -22.207 1.00 57.22 85 MET A CA 1
ATOM 629 C C . MET A 1 85 ? 20.643 -13.012 -22.305 1.00 57.22 85 MET A C 1
ATOM 631 O O . MET A 1 85 ? 21.389 -12.487 -21.483 1.00 57.22 85 MET A O 1
ATOM 635 N N . SER A 1 86 ? 20.066 -12.293 -23.276 1.00 70.50 86 SER A N 1
ATOM 636 C CA . SER A 1 86 ? 20.371 -10.874 -23.525 1.00 70.50 86 SER A CA 1
ATOM 637 C C . SER A 1 86 ? 19.937 -9.939 -22.395 1.00 70.50 86 SER A C 1
ATOM 639 O O . SER A 1 86 ? 20.601 -8.939 -22.149 1.00 70.50 86 SER A O 1
ATOM 641 N N . ASN A 1 87 ? 18.873 -10.287 -21.670 1.00 73.56 87 ASN A N 1
ATOM 642 C CA . ASN A 1 87 ? 18.242 -9.390 -20.697 1.00 73.56 87 ASN A CA 1
ATOM 643 C C . ASN A 1 87 ? 18.613 -9.759 -19.250 1.00 73.56 87 ASN A C 1
ATOM 645 O O . ASN A 1 87 ? 17.992 -9.286 -18.304 1.00 73.56 87 ASN A O 1
ATOM 649 N N . ALA A 1 88 ? 19.609 -10.632 -19.045 1.00 81.44 88 ALA A N 1
ATOM 650 C CA . ALA A 1 88 ? 19.928 -11.186 -17.727 1.00 81.44 88 ALA A CA 1
ATOM 651 C C . ALA A 1 88 ? 20.297 -10.107 -16.690 1.00 81.44 88 ALA A C 1
ATOM 653 O O . ALA A 1 88 ? 19.892 -10.203 -15.530 1.00 81.44 88 ALA A O 1
ATOM 654 N N . ARG A 1 89 ? 21.029 -9.065 -17.109 1.00 83.69 89 ARG A N 1
ATOM 655 C CA . ARG A 1 89 ? 21.384 -7.930 -16.240 1.00 83.69 89 ARG A CA 1
ATOM 656 C C . ARG A 1 89 ? 20.172 -7.066 -15.903 1.00 83.69 89 ARG A C 1
ATOM 658 O O . ARG A 1 89 ? 20.019 -6.697 -14.744 1.00 83.69 89 ARG A O 1
ATOM 665 N N . ASP A 1 90 ? 19.294 -6.819 -16.870 1.00 86.31 90 ASP A N 1
ATOM 666 C CA . ASP A 1 90 ? 18.074 -6.032 -16.664 1.00 86.31 90 ASP A CA 1
ATOM 667 C C . ASP A 1 90 ? 17.102 -6.766 -15.733 1.00 86.31 90 ASP A C 1
ATOM 669 O O . ASP A 1 90 ? 16.612 -6.191 -14.762 1.00 86.31 90 ASP A O 1
ATOM 673 N N . CYS A 1 91 ? 16.921 -8.076 -15.936 1.00 87.94 91 CYS A N 1
ATOM 674 C CA . CYS A 1 91 ? 16.148 -8.927 -15.032 1.00 87.94 91 CYS A CA 1
ATOM 675 C C . CYS A 1 91 ? 16.703 -8.883 -13.597 1.00 87.94 91 CYS A C 1
ATOM 677 O O . CYS A 1 91 ? 15.939 -8.790 -12.638 1.00 87.94 91 CYS A O 1
ATOM 679 N N . ALA A 1 92 ? 18.028 -8.958 -13.426 1.00 88.94 92 ALA A N 1
ATOM 680 C CA . ALA A 1 92 ? 18.656 -8.890 -12.106 1.00 88.94 92 ALA A CA 1
ATOM 681 C C . ALA A 1 92 ? 18.479 -7.508 -11.453 1.00 88.94 92 ALA A C 1
ATOM 683 O O . ALA A 1 92 ? 18.151 -7.420 -10.267 1.00 88.94 92 ALA A O 1
ATOM 684 N N . ALA A 1 93 ? 18.630 -6.431 -12.229 1.00 91.44 93 ALA A N 1
ATOM 685 C CA . ALA A 1 93 ? 18.426 -5.066 -11.761 1.00 91.44 93 ALA A CA 1
ATOM 686 C C . ALA A 1 93 ? 16.984 -4.847 -11.278 1.00 91.44 93 ALA A C 1
ATOM 688 O O . ALA A 1 93 ? 16.787 -4.358 -10.162 1.00 91.44 93 ALA A O 1
ATOM 689 N N . ILE A 1 94 ? 15.985 -5.275 -12.056 1.00 89.75 94 ILE A N 1
ATOM 690 C CA . ILE A 1 94 ? 14.568 -5.134 -11.692 1.00 89.75 94 ILE A CA 1
ATOM 691 C C . ILE A 1 94 ? 14.231 -5.988 -10.464 1.00 89.75 94 ILE A C 1
ATOM 693 O O . ILE A 1 94 ? 13.610 -5.479 -9.535 1.00 89.75 94 ILE A O 1
ATOM 697 N N . ARG A 1 95 ? 14.714 -7.236 -10.373 1.00 91.25 95 ARG A N 1
ATOM 698 C CA . ARG A 1 95 ? 14.523 -8.073 -9.169 1.00 91.25 95 ARG A CA 1
ATOM 699 C C . ARG A 1 95 ? 15.081 -7.409 -7.909 1.00 91.25 95 ARG A C 1
ATOM 701 O O . ARG A 1 95 ? 14.376 -7.298 -6.910 1.00 91.25 95 ARG A O 1
ATOM 708 N N . SER A 1 96 ? 16.296 -6.862 -7.976 1.00 93.12 96 SER A N 1
ATOM 709 C CA . SER A 1 96 ? 16.880 -6.116 -6.851 1.00 93.12 96 SER A CA 1
ATOM 710 C C . SER A 1 96 ? 16.100 -4.835 -6.506 1.00 93.12 96 SER A C 1
ATOM 712 O O . SER A 1 96 ? 16.092 -4.381 -5.358 1.00 93.12 96 SER A O 1
ATOM 714 N N . ALA A 1 97 ? 15.443 -4.212 -7.491 1.00 93.56 97 ALA A N 1
ATOM 715 C CA . ALA A 1 97 ? 14.561 -3.074 -7.267 1.00 93.56 97 ALA A CA 1
ATOM 716 C C . ALA A 1 97 ? 13.266 -3.503 -6.563 1.00 93.56 97 ALA A C 1
ATOM 718 O O . ALA A 1 97 ? 12.878 -2.848 -5.599 1.00 93.56 97 ALA A O 1
ATOM 719 N N . ILE A 1 98 ? 12.657 -4.621 -6.970 1.00 93.56 98 ILE A N 1
ATOM 720 C CA . ILE A 1 98 ? 11.479 -5.208 -6.313 1.00 93.56 98 ILE A CA 1
ATOM 721 C C . ILE A 1 98 ? 11.778 -5.498 -4.844 1.00 93.56 98 ILE A C 1
ATOM 723 O O . ILE A 1 98 ? 11.045 -5.027 -3.982 1.00 93.56 98 ILE A O 1
ATOM 727 N N . GLU A 1 99 ? 12.893 -6.157 -4.529 1.00 94.62 99 GLU A N 1
ATOM 728 C CA . GLU A 1 99 ? 13.266 -6.437 -3.135 1.00 94.62 99 GLU A CA 1
ATOM 729 C C . GLU A 1 99 ? 13.418 -5.158 -2.295 1.00 94.62 99 GLU A C 1
ATOM 731 O O . GLU A 1 99 ? 12.972 -5.089 -1.147 1.00 94.62 99 GLU A O 1
ATOM 736 N N . ARG A 1 100 ? 14.030 -4.107 -2.860 1.00 94.38 100 ARG A N 1
ATOM 737 C CA . ARG A 1 100 ? 14.120 -2.794 -2.198 1.00 94.38 100 ARG A CA 1
ATOM 738 C C . ARG A 1 100 ? 12.740 -2.175 -1.994 1.00 94.38 100 ARG A C 1
ATOM 740 O O . ARG A 1 100 ? 12.494 -1.588 -0.941 1.00 94.38 100 ARG A O 1
ATOM 747 N N . MET A 1 101 ? 11.848 -2.309 -2.973 1.00 93.44 101 MET A N 1
ATOM 748 C CA . MET A 1 101 ? 10.483 -1.800 -2.882 1.00 93.44 101 MET A CA 1
ATOM 749 C C . MET A 1 101 ? 9.648 -2.550 -1.841 1.00 93.44 101 MET A C 1
ATOM 751 O O . MET A 1 101 ? 8.921 -1.890 -1.103 1.00 93.44 101 MET A O 1
ATOM 755 N N . GLN A 1 102 ? 9.798 -3.873 -1.730 1.00 94.31 102 GLN A N 1
ATOM 756 C CA . GLN A 1 102 ? 9.150 -4.704 -0.708 1.00 94.31 102 GLN A CA 1
ATOM 757 C C . GLN A 1 102 ? 9.636 -4.341 0.695 1.00 94.31 102 GLN A C 1
ATOM 759 O O . GLN A 1 102 ? 8.826 -4.150 1.594 1.00 94.31 102 GLN A O 1
ATOM 764 N N . ARG A 1 103 ? 10.950 -4.152 0.888 1.00 95.00 103 ARG A N 1
ATOM 765 C CA . ARG A 1 103 ? 11.480 -3.677 2.178 1.00 95.00 103 ARG A CA 1
ATOM 766 C C . ARG A 1 103 ? 10.950 -2.291 2.546 1.00 95.00 103 ARG A C 1
ATOM 768 O O . ARG A 1 103 ? 10.610 -2.057 3.698 1.00 95.00 103 ARG A O 1
ATOM 775 N N . ASN A 1 104 ? 10.859 -1.379 1.577 1.00 92.56 104 ASN A N 1
ATOM 776 C CA . ASN A 1 104 ? 10.271 -0.058 1.804 1.00 92.56 104 ASN A CA 1
ATOM 777 C C . ASN A 1 104 ? 8.781 -0.161 2.177 1.00 92.56 104 ASN A C 1
ATOM 779 O O . ASN A 1 104 ? 8.348 0.501 3.113 1.00 92.56 104 ASN A O 1
ATOM 783 N N . LEU A 1 105 ? 8.029 -1.039 1.503 1.00 92.12 105 LEU A N 1
ATOM 784 C CA . LEU A 1 105 ? 6.624 -1.308 1.808 1.00 92.12 105 LEU A CA 1
ATOM 785 C C . LEU A 1 105 ? 6.443 -1.789 3.253 1.00 92.12 105 LEU A C 1
ATOM 787 O O . LEU A 1 105 ? 5.649 -1.203 3.980 1.00 92.12 105 LEU A O 1
ATOM 791 N N . LEU A 1 106 ? 7.239 -2.769 3.690 1.00 91.81 106 LEU A N 1
ATOM 792 C CA . LEU A 1 106 ? 7.198 -3.274 5.066 1.00 91.81 106 LEU A CA 1
ATOM 793 C C . LEU A 1 106 ? 7.464 -2.168 6.097 1.00 91.81 106 LEU A C 1
ATOM 795 O O . LEU A 1 106 ? 6.780 -2.094 7.113 1.00 91.81 106 LEU A O 1
ATOM 799 N N . MET A 1 107 ? 8.415 -1.269 5.824 1.00 90.31 107 MET A N 1
ATOM 800 C CA . MET A 1 107 ? 8.687 -0.121 6.699 1.00 90.31 107 MET A CA 1
ATOM 801 C C . MET A 1 107 ? 7.496 0.846 6.780 1.00 90.31 107 MET A C 1
ATOM 803 O O . MET A 1 107 ? 7.203 1.370 7.854 1.00 90.31 107 MET A O 1
ATOM 807 N N . LEU A 1 108 ? 6.806 1.092 5.659 1.00 88.06 108 LEU A N 1
ATOM 808 C CA . LEU A 1 108 ? 5.614 1.947 5.626 1.00 88.06 108 LEU A CA 1
ATOM 809 C C . LEU A 1 108 ? 4.445 1.321 6.394 1.00 88.06 108 LEU A C 1
ATOM 811 O O . LEU A 1 108 ? 3.767 2.026 7.139 1.00 88.06 108 LEU A O 1
ATOM 815 N N . GLU A 1 109 ? 4.236 0.014 6.241 1.00 88.56 109 GLU A N 1
ATOM 816 C CA . GLU A 1 109 ? 3.207 -0.741 6.964 1.00 88.56 109 GLU A CA 1
ATOM 817 C C . GLU A 1 109 ? 3.489 -0.761 8.468 1.00 88.56 109 GLU A C 1
ATOM 819 O O . GLU A 1 109 ? 2.611 -0.446 9.271 1.00 88.56 109 GLU A O 1
ATOM 824 N N . GLN A 1 110 ? 4.736 -1.025 8.865 1.00 88.44 110 GLN A N 1
ATOM 825 C CA . GLN A 1 110 ? 5.133 -1.007 10.270 1.00 88.44 110 GLN A CA 1
ATOM 826 C C . GLN A 1 110 ? 4.911 0.372 10.901 1.00 88.44 110 GLN A C 1
ATOM 828 O O . GLN A 1 110 ? 4.353 0.472 11.995 1.00 88.44 110 GLN A O 1
ATOM 833 N N . ARG A 1 111 ? 5.294 1.447 10.198 1.00 86.75 111 ARG A N 1
ATOM 834 C CA . ARG A 1 111 ? 5.101 2.816 10.688 1.00 86.75 111 ARG A CA 1
ATOM 835 C C . ARG A 1 111 ? 3.624 3.183 10.804 1.00 86.75 111 ARG A C 1
ATOM 837 O O . ARG A 1 111 ? 3.241 3.888 11.734 1.00 86.75 111 ARG A O 1
ATOM 844 N N . GLN A 1 112 ? 2.794 2.692 9.887 1.00 84.25 112 GLN A N 1
ATOM 845 C CA . GLN A 1 112 ? 1.350 2.879 9.959 1.00 84.25 112 GLN A CA 1
ATOM 846 C C . GLN A 1 112 ? 0.766 2.229 11.218 1.00 84.25 112 GLN A C 1
ATOM 848 O O . GLN A 1 112 ? -0.043 2.862 11.890 1.00 84.25 112 GLN A O 1
ATOM 853 N N . VAL A 1 113 ? 1.177 1.001 11.548 1.00 81.69 113 VAL A N 1
ATOM 854 C CA . VAL A 1 113 ? 0.712 0.295 12.754 1.00 81.69 113 VAL A CA 1
ATOM 855 C C . VAL A 1 113 ? 1.176 1.000 14.029 1.00 81.69 113 VAL A C 1
ATOM 857 O O . VAL A 1 113 ? 0.382 1.166 14.953 1.00 81.69 113 VAL A O 1
ATOM 860 N N . GLU A 1 114 ? 2.429 1.463 14.062 1.00 83.25 114 GLU A N 1
ATOM 861 C CA . GLU A 1 114 ? 2.991 2.216 15.191 1.00 83.25 114 GLU A CA 1
ATOM 862 C C . GLU A 1 114 ? 2.180 3.489 15.482 1.00 83.25 114 GLU A C 1
ATOM 864 O O . GLU A 1 114 ? 1.818 3.739 16.629 1.00 83.25 114 GLU A O 1
ATOM 869 N N . ILE A 1 115 ? 1.844 4.260 14.441 1.00 78.62 115 ILE A N 1
ATOM 870 C CA . ILE A 1 115 ? 1.077 5.510 14.569 1.00 78.62 115 ILE A CA 1
ATOM 871 C C . ILE A 1 115 ? -0.397 5.235 14.868 1.00 78.62 115 ILE A C 1
ATOM 873 O O . ILE A 1 115 ? -0.996 5.912 15.697 1.00 78.62 115 ILE A O 1
ATOM 877 N N . ALA A 1 116 ? -0.990 4.220 14.234 1.00 76.75 116 ALA A N 1
ATOM 878 C CA . ALA A 1 116 ? -2.379 3.850 14.485 1.00 76.75 116 ALA A CA 1
ATOM 879 C C . ALA A 1 116 ? -2.609 3.357 15.927 1.00 76.75 116 ALA A C 1
ATOM 881 O O . ALA A 1 116 ? -3.758 3.283 16.360 1.00 76.75 116 ALA A O 1
ATOM 882 N N . GLY A 1 117 ? -1.554 2.976 16.661 1.00 67.81 117 GLY A N 1
ATOM 883 C CA . GLY A 1 117 ? -1.609 2.561 18.069 1.00 67.81 117 GLY A CA 1
ATOM 884 C C . GLY A 1 117 ? -2.382 1.262 18.331 1.00 67.81 117 GLY A C 1
ATOM 885 O O . GLY A 1 117 ? -2.414 0.775 19.460 1.00 67.81 117 GLY A O 1
ATOM 886 N N . VAL A 1 118 ? -3.009 0.688 17.301 1.00 68.25 118 VAL A N 1
ATOM 887 C CA . VAL A 1 118 ? -3.754 -0.565 17.345 1.00 68.25 118 VAL A CA 1
ATOM 888 C C . VAL A 1 118 ? -3.455 -1.351 16.081 1.00 68.25 118 VAL A C 1
ATOM 890 O O . VAL A 1 118 ? -3.754 -0.930 14.964 1.00 68.25 118 VAL A O 1
ATOM 893 N N . ASP A 1 119 ? -2.886 -2.524 16.302 1.00 69.69 119 ASP A N 1
ATOM 894 C CA . ASP A 1 119 ? -2.559 -3.505 15.285 1.00 69.69 119 ASP A CA 1
ATOM 895 C C . ASP A 1 119 ? -3.828 -4.017 14.555 1.00 69.69 119 ASP A C 1
ATOM 897 O O . ASP A 1 119 ? -4.845 -4.305 15.205 1.00 69.69 119 ASP A O 1
ATOM 901 N N . PRO A 1 120 ? -3.825 -4.104 13.210 1.00 70.25 120 PRO A N 1
ATOM 902 C CA . PRO A 1 120 ? -4.980 -4.561 12.440 1.00 70.25 120 PRO A CA 1
ATOM 903 C C . PRO A 1 120 ? -5.429 -5.970 12.844 1.00 70.25 120 PRO A C 1
ATOM 905 O O . PRO A 1 120 ? -6.635 -6.184 12.989 1.00 70.25 120 PRO A O 1
ATOM 908 N N . ASP A 1 121 ? -4.502 -6.891 13.126 1.00 74.75 121 ASP A N 1
ATOM 909 C CA . ASP A 1 121 ? -4.825 -8.259 13.556 1.00 74.75 121 ASP A CA 1
ATOM 910 C C . ASP A 1 121 ? -5.511 -8.284 14.926 1.00 74.75 121 ASP A C 1
ATOM 912 O O . ASP A 1 121 ? -6.387 -9.107 15.202 1.00 74.75 121 ASP A O 1
ATOM 916 N N . THR A 1 122 ? -5.183 -7.329 15.790 1.00 82.38 122 THR A N 1
ATOM 917 C CA . THR A 1 122 ? -5.866 -7.135 17.069 1.00 82.38 122 THR A CA 1
ATOM 918 C C . THR A 1 122 ? -7.329 -6.743 16.879 1.00 82.38 122 THR A C 1
ATOM 920 O O . THR A 1 122 ? -8.180 -7.241 17.617 1.00 82.38 122 THR A O 1
ATOM 923 N N . ARG A 1 123 ? -7.663 -5.932 15.866 1.00 79.81 123 ARG A N 1
ATOM 924 C CA . ARG A 1 123 ? -9.073 -5.645 15.539 1.00 79.81 123 ARG A CA 1
ATOM 925 C C . ARG A 1 123 ? -9.795 -6.893 15.041 1.00 79.81 123 ARG A C 1
ATOM 927 O O . ARG A 1 123 ? -10.917 -7.136 15.475 1.00 79.81 123 ARG A O 1
ATOM 934 N N . VAL A 1 124 ? -9.148 -7.696 14.193 1.00 83.12 124 VAL A N 1
ATOM 935 C CA . VAL A 1 124 ? -9.701 -8.973 13.704 1.00 83.12 124 VAL A CA 1
ATOM 936 C C . VAL A 1 124 ? -10.009 -9.915 14.861 1.00 83.12 124 VAL A C 1
ATOM 938 O O . VAL A 1 124 ? -11.109 -10.456 14.944 1.00 83.12 124 VAL A O 1
ATOM 941 N N . ARG A 1 125 ? -9.061 -10.066 15.789 1.00 86.06 125 ARG A N 1
ATOM 942 C CA . ARG A 1 125 ? -9.226 -10.909 16.974 1.00 86.06 125 ARG A CA 1
ATOM 943 C C . ARG A 1 125 ? -10.388 -10.442 17.849 1.00 86.06 125 ARG A C 1
ATOM 945 O O . ARG A 1 125 ? -11.172 -11.276 18.280 1.00 86.06 125 ARG A O 1
ATOM 952 N N . ILE A 1 126 ? -10.547 -9.132 18.053 1.00 85.12 126 ILE A N 1
ATOM 953 C CA . ILE A 1 126 ? -11.675 -8.586 18.823 1.00 85.12 126 ILE A CA 1
ATOM 954 C C . ILE A 1 126 ? -13.012 -8.889 18.132 1.00 85.12 126 ILE A C 1
ATOM 956 O O . ILE A 1 126 ? -13.959 -9.268 18.811 1.00 85.12 126 ILE A O 1
ATOM 960 N N . VAL A 1 127 ? -13.105 -8.778 16.801 1.00 86.62 127 VAL A N 1
ATOM 961 C CA . VAL A 1 127 ? -14.336 -9.143 16.072 1.00 86.62 127 VAL A CA 1
ATOM 962 C C . VAL A 1 127 ? -14.631 -10.638 16.172 1.00 86.62 127 VAL A C 1
ATOM 964 O O . VAL A 1 127 ? -15.763 -11.006 16.463 1.00 86.62 127 VAL A O 1
ATOM 967 N N . ALA A 1 128 ? -13.628 -11.501 16.010 1.00 88.56 128 ALA A N 1
ATOM 968 C CA . ALA A 1 128 ? -13.810 -12.944 16.169 1.00 88.56 128 ALA A CA 1
ATOM 969 C C . ALA A 1 128 ? -14.240 -13.317 17.603 1.00 88.56 128 ALA A C 1
ATOM 971 O O . ALA A 1 128 ? -15.108 -14.167 17.795 1.00 88.56 128 ALA A O 1
ATOM 972 N N . GLU A 1 129 ? -13.677 -12.648 18.617 1.00 88.75 129 GLU A N 1
ATOM 973 C CA . GLU A 1 129 ? -14.118 -12.763 20.013 1.00 88.75 129 GLU A CA 1
ATOM 974 C C . GLU A 1 129 ? -15.576 -12.296 20.179 1.00 88.75 129 GLU A C 1
ATOM 976 O O . GLU A 1 129 ? -16.343 -12.951 20.882 1.00 88.75 129 GLU A O 1
ATOM 981 N N . MET A 1 130 ? -15.996 -11.213 19.517 1.00 87.56 130 MET A N 1
ATOM 982 C CA . MET A 1 130 ? -17.390 -10.746 19.521 1.00 87.56 130 MET A CA 1
ATOM 983 C C . MET A 1 130 ? -18.342 -11.775 18.897 1.00 87.56 130 MET A C 1
ATOM 985 O O . MET A 1 130 ? -19.370 -12.086 19.496 1.00 87.56 130 MET A O 1
ATOM 989 N N . GLU A 1 131 ? -17.994 -12.342 17.741 1.00 88.19 131 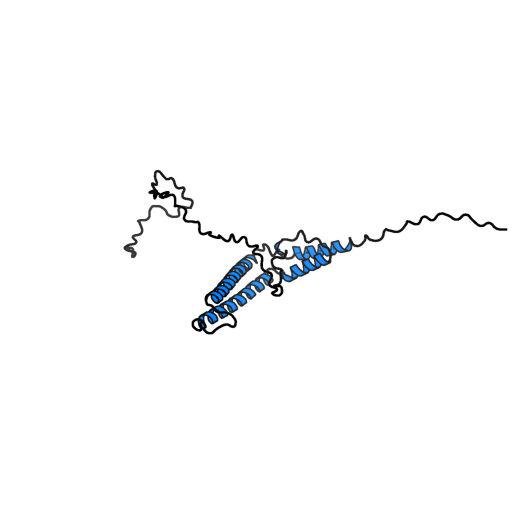GLU A N 1
ATOM 990 C CA . GLU A 1 131 ? -18.795 -13.370 17.064 1.00 88.19 131 GLU A CA 1
ATOM 991 C C . GLU A 1 131 ? -18.913 -14.649 17.906 1.00 88.19 131 GLU A C 1
ATOM 993 O O . GLU A 1 131 ? -20.009 -15.189 18.059 1.00 88.19 131 GLU A O 1
ATOM 998 N N . ALA A 1 132 ? -17.817 -15.095 18.530 1.00 88.06 132 ALA A N 1
ATOM 999 C CA . ALA A 1 132 ? -17.810 -16.262 19.415 1.00 88.06 132 ALA A CA 1
ATOM 1000 C C . ALA A 1 132 ? -18.684 -16.072 20.669 1.00 88.06 132 ALA A C 1
ATOM 1002 O O . ALA A 1 132 ? -19.198 -17.047 21.217 1.00 88.06 132 ALA A O 1
ATOM 1003 N N . ASN A 1 133 ? -18.874 -14.825 21.110 1.00 89.19 133 ASN A N 1
ATOM 1004 C CA . ASN A 1 133 ? -19.748 -14.470 22.229 1.00 89.19 133 ASN A CA 1
ATOM 1005 C C . ASN A 1 133 ? -21.179 -14.097 21.790 1.00 89.19 133 ASN A C 1
ATOM 1007 O O . ASN A 1 133 ? -21.997 -13.725 22.631 1.00 89.19 133 ASN A O 1
ATOM 1011 N N . GLY A 1 134 ? -21.503 -14.212 20.495 1.00 88.06 134 GLY A N 1
ATOM 1012 C CA . GLY A 1 134 ? -22.831 -13.905 19.958 1.00 88.06 134 GLY A CA 1
ATOM 1013 C C . GLY A 1 134 ? -23.180 -12.413 19.965 1.00 88.06 134 GLY A C 1
ATOM 1014 O O . GLY A 1 134 ? -24.359 -12.058 19.985 1.00 88.06 134 GLY A O 1
ATOM 1015 N N . CYS A 1 135 ? -22.175 -11.536 19.980 1.00 90.31 135 CYS A N 1
ATOM 1016 C CA . CYS A 1 135 ? -22.362 -10.091 19.936 1.00 90.31 135 CYS A CA 1
ATOM 1017 C C . CYS A 1 135 ? -22.721 -9.619 18.520 1.00 90.31 135 CYS A C 1
ATOM 1019 O O . CYS A 1 135 ? -22.204 -10.136 17.531 1.00 90.31 135 CYS A O 1
ATOM 1021 N N . ASP A 1 136 ? -23.560 -8.586 18.414 1.00 85.06 136 ASP A N 1
ATOM 1022 C CA . ASP A 1 136 ? -23.887 -7.973 17.124 1.00 85.06 136 ASP A CA 1
ATOM 1023 C C . ASP A 1 136 ? -22.690 -7.191 16.554 1.00 85.06 136 ASP A C 1
ATOM 1025 O O . ASP A 1 136 ? -22.177 -6.251 17.172 1.00 85.06 136 ASP A O 1
ATOM 1029 N N . VAL A 1 137 ? -22.266 -7.576 15.348 1.00 81.94 137 VAL A N 1
ATOM 1030 C CA . VAL A 1 137 ? -21.172 -6.943 14.596 1.00 81.94 137 VAL A CA 1
ATOM 1031 C C . VAL A 1 137 ? -21.661 -6.097 13.412 1.00 81.94 137 VAL A C 1
ATOM 1033 O O . VAL A 1 137 ? -20.862 -5.432 12.753 1.00 81.94 137 VAL A O 1
ATOM 1036 N N . SER A 1 138 ? -22.974 -6.052 13.166 1.00 77.81 138 SER A N 1
ATOM 1037 C CA . SER A 1 138 ? -23.582 -5.405 11.990 1.00 77.81 138 SER A CA 1
ATOM 1038 C C . SER A 1 138 ? -23.379 -3.885 11.957 1.00 77.81 138 SER A C 1
ATOM 1040 O O . SER A 1 138 ? -23.429 -3.266 10.898 1.00 77.81 138 SER A O 1
ATOM 1042 N N . GLY A 1 139 ? -23.128 -3.271 13.118 1.00 68.88 139 GLY A N 1
ATOM 1043 C CA . GLY A 1 139 ? -22.867 -1.838 13.268 1.00 68.88 139 GLY A CA 1
ATOM 1044 C C . GLY A 1 139 ? -21.385 -1.446 13.283 1.00 68.88 139 GLY A C 1
ATOM 1045 O O . GLY A 1 139 ? -21.061 -0.380 13.812 1.00 68.88 139 GLY A O 1
ATOM 1046 N N . LEU A 1 140 ? -20.459 -2.303 12.837 1.00 68.62 140 LEU A N 1
ATOM 1047 C CA . LEU A 1 140 ? -19.044 -1.937 12.672 1.00 68.62 140 LEU A CA 1
ATOM 1048 C C . LEU A 1 140 ? -18.783 -1.333 11.280 1.00 68.62 140 LEU A C 1
ATOM 1050 O O . LEU A 1 140 ? -19.435 -1.719 10.311 1.00 68.62 140 LEU A O 1
ATOM 1054 N N . PRO A 1 141 ? -17.823 -0.394 11.147 1.00 55.56 141 PRO A N 1
ATOM 1055 C CA . PRO A 1 141 ? -17.467 0.168 9.849 1.00 55.56 141 PRO A CA 1
ATOM 1056 C C . PRO A 1 141 ? -16.942 -0.924 8.904 1.00 55.56 141 PRO A C 1
ATOM 1058 O O . PRO A 1 141 ? -16.081 -1.723 9.278 1.00 55.56 141 PRO A O 1
ATOM 1061 N N . ALA A 1 142 ? -17.418 -0.902 7.655 1.00 48.03 142 ALA A N 1
ATOM 1062 C CA . ALA A 1 142 ? -17.131 -1.884 6.602 1.00 48.03 142 ALA A CA 1
ATOM 1063 C C . ALA A 1 142 ? -15.632 -2.081 6.280 1.00 48.03 142 ALA A C 1
ATOM 1065 O O . ALA A 1 142 ? -15.267 -3.043 5.615 1.00 48.03 142 ALA A O 1
ATOM 1066 N N . SER A 1 143 ? -14.739 -1.223 6.790 1.00 47.34 143 SER A N 1
ATOM 1067 C CA . SER A 1 143 ? -13.282 -1.409 6.716 1.00 47.34 143 SER A CA 1
ATOM 1068 C C . SER A 1 143 ? -12.766 -2.614 7.516 1.00 47.34 143 SER A C 1
ATOM 1070 O O . SER A 1 143 ? -11.596 -2.962 7.394 1.00 47.34 143 SER A O 1
ATOM 1072 N N . VAL A 1 144 ? -13.611 -3.228 8.349 1.00 51.59 144 VAL A N 1
ATOM 1073 C CA . VAL A 1 144 ? -13.317 -4.474 9.080 1.00 51.59 144 VAL A CA 1
ATOM 1074 C C . VAL A 1 144 ? -13.947 -5.694 8.383 1.00 51.59 144 VAL A C 1
ATOM 1076 O O . VAL A 1 144 ? -13.638 -6.838 8.708 1.00 51.59 144 VAL A O 1
ATOM 1079 N N . SER A 1 145 ? -14.792 -5.473 7.373 1.00 42.91 145 SER A N 1
ATOM 1080 C CA . SER A 1 145 ? -15.509 -6.528 6.663 1.00 42.91 145 SER A CA 1
ATOM 1081 C C . SER A 1 145 ? -14.671 -7.069 5.503 1.00 42.91 145 SER A C 1
ATOM 1083 O O . SER A 1 145 ? -14.686 -6.534 4.402 1.00 42.91 145 SER A O 1
ATOM 1085 N N . ALA A 1 146 ? -13.961 -8.163 5.780 1.00 45.25 146 ALA A N 1
ATOM 1086 C CA . ALA A 1 146 ? -13.602 -9.262 4.874 1.00 45.25 146 ALA A CA 1
ATOM 1087 C C . ALA A 1 146 ? -12.743 -9.010 3.611 1.00 45.25 146 ALA A C 1
ATOM 1089 O O . ALA A 1 146 ? -12.051 -9.940 3.202 1.00 45.25 146 ALA A O 1
ATOM 1090 N N . ASP A 1 147 ? -12.697 -7.817 3.013 1.00 43.25 147 ASP A N 1
ATOM 1091 C CA . ASP A 1 147 ? -12.030 -7.633 1.708 1.00 43.25 147 ASP A CA 1
ATOM 1092 C C . ASP A 1 147 ? -10.494 -7.504 1.822 1.00 43.25 147 ASP A C 1
ATOM 1094 O O . ASP A 1 147 ? -9.758 -7.727 0.864 1.00 43.25 147 ASP A O 1
ATOM 1098 N N . ARG A 1 148 ? -9.978 -7.234 3.034 1.00 46.84 148 ARG A N 1
ATOM 1099 C CA . ARG A 1 148 ? -8.539 -7.311 3.381 1.00 46.84 148 ARG A CA 1
ATOM 1100 C C . ARG A 1 148 ? -8.154 -8.510 4.257 1.00 46.84 148 ARG A C 1
ATOM 1102 O O . ARG A 1 148 ? -6.969 -8.745 4.452 1.00 46.84 148 ARG A O 1
ATOM 1109 N N . LEU A 1 149 ? -9.128 -9.264 4.775 1.00 47.59 149 LEU A N 1
ATOM 1110 C CA . LEU A 1 149 ? -8.919 -10.402 5.688 1.00 47.59 149 LEU A CA 1
ATOM 1111 C C . LEU A 1 149 ? -8.926 -11.763 4.985 1.00 47.59 149 LEU A C 1
ATOM 1113 O O . LEU A 1 149 ? -8.854 -12.790 5.655 1.00 47.59 149 LEU A O 1
ATOM 1117 N N . ARG A 1 150 ? -9.035 -11.819 3.653 1.00 42.19 150 ARG A N 1
ATOM 1118 C CA . ARG A 1 150 ? -8.876 -13.086 2.937 1.00 42.19 150 ARG A CA 1
ATOM 1119 C C . ARG A 1 150 ? -7.382 -13.446 2.956 1.00 42.19 150 ARG A C 1
ATOM 1121 O O . ARG A 1 150 ? -6.631 -12.815 2.211 1.00 42.19 150 ARG A O 1
ATOM 1128 N N . PRO A 1 151 ? -6.917 -14.437 3.749 1.00 45.22 151 PRO A N 1
ATOM 1129 C CA . PRO A 1 151 ? -5.574 -14.963 3.538 1.00 45.22 151 PRO A CA 1
ATOM 1130 C C . PRO A 1 151 ? -5.489 -15.456 2.087 1.00 45.22 151 PRO A C 1
ATOM 1132 O O . PRO A 1 151 ? -6.512 -15.916 1.557 1.00 45.22 151 PRO A O 1
ATOM 1135 N N . PRO A 1 152 ? -4.320 -15.395 1.423 1.00 43.47 152 PRO A N 1
ATOM 1136 C CA . PRO A 1 152 ? -4.133 -16.140 0.190 1.00 43.47 152 PRO A CA 1
ATOM 1137 C C . PRO A 1 152 ? -4.381 -17.610 0.534 1.00 43.47 152 PRO A C 1
ATOM 1139 O O . PRO A 1 152 ? -3.554 -18.276 1.152 1.00 43.47 152 PRO A O 1
ATOM 1142 N N . GLY A 1 153 ? -5.583 -18.096 0.223 1.00 41.19 153 GLY A N 1
ATOM 1143 C CA . GLY A 1 153 ? -5.905 -19.505 0.359 1.00 41.19 153 GLY A CA 1
ATOM 1144 C C . GLY A 1 153 ? -4.908 -20.309 -0.474 1.00 41.19 153 GLY A C 1
ATOM 1145 O O . GLY A 1 153 ? -4.340 -19.765 -1.430 1.00 41.19 153 GLY A O 1
ATOM 1146 N N . PRO A 1 154 ? -4.679 -21.592 -0.143 1.00 43.09 154 PRO A N 1
ATOM 1147 C CA . PRO A 1 154 ? -3.854 -22.441 -0.986 1.00 43.09 154 PRO A CA 1
ATOM 1148 C C . PRO A 1 154 ? -4.379 -22.328 -2.412 1.00 43.09 154 PRO A C 1
ATOM 1150 O O . PRO A 1 154 ? -5.600 -22.327 -2.605 1.00 43.09 154 PRO A O 1
ATOM 1153 N N . ALA A 1 155 ? -3.452 -22.181 -3.363 1.00 45.16 155 ALA A N 1
ATOM 1154 C CA . ALA A 1 155 ? -3.676 -22.053 -4.798 1.00 45.16 155 ALA A CA 1
ATOM 1155 C C . ALA A 1 155 ? -4.394 -23.291 -5.362 1.00 45.16 155 ALA A C 1
ATOM 1157 O O . ALA A 1 155 ? -3.870 -24.057 -6.159 1.00 45.16 155 ALA A O 1
ATOM 1158 N N . THR A 1 156 ? -5.621 -23.510 -4.920 1.00 39.62 156 THR A N 1
ATOM 1159 C CA . THR A 1 156 ? -6.632 -24.193 -5.689 1.00 39.62 156 THR A CA 1
ATOM 1160 C C . THR A 1 156 ? -7.040 -23.172 -6.725 1.00 39.62 156 THR A C 1
ATOM 1162 O O . THR A 1 156 ? -7.326 -22.017 -6.404 1.00 39.62 156 THR A O 1
ATOM 1165 N N . SER A 1 157 ? -6.940 -23.572 -7.984 1.00 42.50 157 SER A N 1
ATOM 1166 C CA . SER A 1 157 ? -7.370 -22.804 -9.136 1.00 42.50 157 SER A CA 1
ATOM 1167 C C . SER A 1 157 ? -8.865 -22.523 -9.008 1.00 42.50 157 SER A C 1
ATOM 1169 O O . SER A 1 157 ? -9.699 -23.201 -9.606 1.00 42.50 157 SER A O 1
ATOM 1171 N N . VAL A 1 158 ? -9.230 -21.530 -8.204 1.00 39.69 158 VAL A N 1
ATOM 1172 C CA . VAL A 1 158 ? -10.498 -20.857 -8.382 1.00 39.69 158 VAL A CA 1
ATOM 1173 C C . VAL A 1 158 ? -10.306 -20.157 -9.710 1.00 39.69 158 VAL A C 1
ATOM 1175 O O . VAL A 1 158 ? -9.533 -19.202 -9.815 1.00 39.69 158 VAL A O 1
ATOM 1178 N N . VAL A 1 159 ? -10.926 -20.705 -10.754 1.00 44.94 159 VAL A N 1
ATOM 1179 C CA . VAL A 1 159 ? -11.239 -19.939 -11.952 1.00 44.94 159 VAL A CA 1
ATOM 1180 C C . VAL A 1 159 ? -11.905 -18.686 -11.415 1.00 44.94 159 VAL A C 1
ATOM 1182 O O . VAL A 1 159 ? -13.032 -18.734 -10.927 1.00 44.94 159 VAL A O 1
ATOM 1185 N N . ARG A 1 160 ? -11.143 -17.594 -11.360 1.00 42.94 160 ARG A N 1
ATOM 1186 C CA . ARG A 1 160 ? -11.649 -16.296 -10.961 1.00 42.94 160 ARG A CA 1
ATOM 1187 C C . ARG A 1 160 ? -12.621 -15.938 -12.063 1.00 42.94 160 ARG A C 1
ATOM 1189 O O . ARG A 1 160 ? -12.213 -15.470 -13.124 1.00 42.94 160 ARG A O 1
ATOM 1196 N N . GLU A 1 161 ? -13.892 -16.254 -11.849 1.00 50.31 161 GLU A N 1
ATOM 1197 C CA . GLU A 1 161 ? -14.954 -15.688 -12.651 1.00 50.31 161 GLU A CA 1
ATOM 1198 C C . GLU A 1 161 ? -14.725 -14.184 -12.591 1.00 50.31 161 GLU A C 1
ATOM 1200 O O . GLU A 1 161 ? -14.566 -13.601 -11.515 1.00 50.31 161 GLU A O 1
ATOM 1205 N N . ASN A 1 162 ? -14.517 -13.591 -13.761 1.00 53.09 162 ASN A N 1
ATOM 1206 C CA . ASN A 1 162 ? -14.216 -12.182 -13.898 1.00 53.09 162 ASN A CA 1
ATOM 1207 C C . ASN A 1 162 ? -15.438 -11.390 -13.417 1.00 53.09 162 ASN A C 1
ATOM 1209 O O . ASN A 1 162 ? -16.280 -11.003 -14.214 1.00 53.09 162 ASN A O 1
ATOM 1213 N N . VAL A 1 163 ? -15.532 -11.146 -12.108 1.00 55.66 163 VAL A N 1
ATOM 1214 C CA . VAL A 1 163 ? -16.495 -10.201 -11.519 1.00 55.66 163 VAL A CA 1
ATOM 1215 C C . VAL A 1 163 ? -16.000 -8.757 -11.665 1.00 55.66 163 VAL A C 1
ATOM 1217 O O . VAL A 1 163 ? -16.651 -7.809 -11.240 1.00 55.66 163 VAL A O 1
ATOM 1220 N N . GLY A 1 164 ? -14.849 -8.562 -12.313 1.00 48.28 164 GLY A N 1
ATOM 1221 C CA . GLY A 1 164 ? -14.547 -7.286 -12.934 1.00 48.28 164 GLY A CA 1
ATOM 1222 C C . GLY A 1 164 ? -15.489 -7.106 -14.114 1.00 48.28 164 GLY A C 1
ATOM 1223 O O . GLY A 1 164 ? -15.467 -7.913 -15.041 1.00 48.28 164 GLY A O 1
ATOM 1224 N N . SER A 1 165 ? -16.281 -6.034 -14.103 1.00 56.94 165 SER A N 1
ATOM 1225 C CA . SER A 1 165 ? -16.937 -5.518 -15.306 1.00 56.94 165 SER A CA 1
ATOM 1226 C C . SER A 1 165 ? -15.862 -5.012 -16.274 1.00 56.94 165 SER A C 1
ATOM 1228 O O . SER A 1 165 ? -15.657 -3.818 -16.467 1.00 56.94 165 SER A O 1
ATOM 1230 N N . VAL A 1 166 ? -15.095 -5.935 -16.844 1.00 58.59 166 VAL A N 1
ATOM 1231 C CA . VAL A 1 166 ? -14.328 -5.686 -18.049 1.00 58.59 166 VAL A CA 1
ATOM 1232 C C . VAL A 1 166 ? -15.320 -5.946 -19.162 1.00 58.59 166 VAL A C 1
ATOM 1234 O O . VAL A 1 166 ? -15.514 -7.084 -19.594 1.00 58.59 166 VAL A O 1
ATOM 1237 N N . THR A 1 167 ? -15.986 -4.884 -19.618 1.00 54.19 167 THR A N 1
ATOM 1238 C CA . THR A 1 167 ? -16.616 -4.866 -20.938 1.00 54.19 167 THR A CA 1
ATOM 1239 C C . THR A 1 167 ? -15.531 -5.198 -21.949 1.00 54.19 167 THR A C 1
ATOM 1241 O O . THR A 1 167 ? -14.788 -4.337 -22.412 1.00 54.19 167 THR A O 1
ATOM 1244 N N . THR A 1 168 ? -15.389 -6.486 -22.244 1.00 49.66 168 THR A N 1
ATOM 1245 C CA . THR A 1 168 ? -14.512 -6.959 -23.300 1.00 49.66 168 THR A CA 1
ATOM 1246 C C . THR A 1 168 ? -15.160 -6.487 -24.589 1.00 49.66 168 THR A C 1
ATOM 1248 O O . THR A 1 168 ? -16.166 -7.051 -25.021 1.00 49.66 168 THR A O 1
ATOM 1251 N N . ILE A 1 169 ? -14.632 -5.412 -25.174 1.00 62.38 169 ILE A N 1
ATOM 1252 C CA . ILE A 1 169 ? -15.089 -4.905 -26.465 1.00 62.38 169 ILE A CA 1
ATOM 1253 C C . ILE A 1 169 ? -14.681 -5.946 -27.509 1.00 62.38 169 ILE A C 1
ATOM 1255 O O . ILE A 1 169 ? -13.590 -5.914 -28.073 1.00 62.38 169 ILE A O 1
ATOM 1259 N N . ARG A 1 170 ? -15.551 -6.933 -27.735 1.00 58.19 170 ARG A N 1
ATOM 1260 C CA . ARG A 1 170 ? -15.417 -7.858 -28.855 1.00 58.19 170 ARG A CA 1
ATOM 1261 C C . ARG A 1 170 ? -15.851 -7.119 -30.104 1.00 58.19 170 ARG A C 1
ATOM 1263 O O . ARG A 1 170 ? -17.039 -7.039 -30.409 1.00 58.19 170 ARG A O 1
ATOM 1270 N N . ILE A 1 171 ? -14.874 -6.582 -30.824 1.00 61.84 171 ILE A N 1
ATOM 1271 C CA . ILE A 1 171 ? -15.086 -6.079 -32.175 1.00 61.84 171 ILE A CA 1
ATOM 1272 C C . ILE A 1 171 ? -15.426 -7.305 -33.028 1.00 61.84 171 ILE A C 1
ATOM 1274 O O . ILE A 1 171 ? -14.544 -8.067 -33.423 1.00 61.84 171 ILE A O 1
ATOM 1278 N N . ARG A 1 172 ? -16.719 -7.552 -33.271 1.00 72.94 172 ARG A N 1
ATOM 1279 C CA . ARG A 1 172 ? -17.112 -8.409 -34.393 1.00 72.94 172 ARG A CA 1
ATOM 1280 C C . ARG A 1 172 ? -16.589 -7.713 -35.647 1.00 72.94 172 ARG A C 1
ATOM 1282 O O . ARG A 1 172 ? -16.896 -6.533 -35.803 1.00 72.94 172 ARG A O 1
ATOM 1289 N N . PRO A 1 173 ? -15.837 -8.382 -36.534 1.00 60.00 173 PRO A N 1
ATOM 1290 C CA . PRO A 1 173 ? -15.629 -7.831 -37.859 1.00 60.00 173 PRO A CA 1
ATOM 1291 C C . PRO A 1 173 ? -17.017 -7.699 -38.485 1.00 60.00 173 PRO A C 1
ATOM 1293 O O . PRO A 1 173 ? -17.701 -8.696 -38.729 1.00 60.00 173 PRO A O 1
ATOM 1296 N N . LEU A 1 174 ? -17.484 -6.460 -38.635 1.00 57.53 174 LEU A N 1
ATOM 1297 C CA . LEU A 1 174 ? -18.675 -6.200 -39.417 1.00 57.53 174 LEU A CA 1
ATOM 1298 C C . LEU A 1 174 ? -18.344 -6.659 -40.838 1.00 57.53 174 LEU A C 1
ATOM 1300 O O . LEU A 1 174 ? -17.284 -6.322 -41.371 1.00 57.53 174 LEU A O 1
ATOM 1304 N N . ALA A 1 175 ? -19.252 -7.423 -41.446 1.00 70.31 175 ALA A N 1
ATOM 1305 C CA . ALA A 1 175 ? -19.301 -7.515 -42.901 1.00 70.31 175 ALA A CA 1
ATOM 1306 C C . ALA A 1 175 ? -19.153 -6.091 -43.471 1.00 70.31 175 ALA A C 1
ATOM 1308 O O . ALA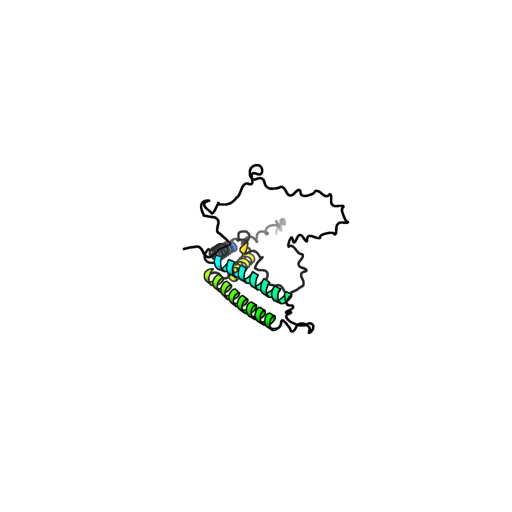 A 1 175 ? -19.651 -5.168 -42.823 1.00 70.31 175 ALA A O 1
ATOM 1309 N N . PRO A 1 176 ? -18.466 -5.880 -44.607 1.00 62.19 176 PRO A N 1
ATOM 1310 C CA . PRO A 1 176 ? -18.228 -4.541 -45.134 1.00 62.19 176 PRO A CA 1
ATOM 1311 C C . PRO A 1 176 ? -19.568 -3.839 -45.360 1.00 62.19 176 PRO A C 1
ATOM 1313 O O . PRO A 1 176 ? -20.263 -4.066 -46.347 1.00 62.19 176 PRO A O 1
ATOM 1316 N N . VAL A 1 177 ? -19.953 -3.013 -44.393 1.00 62.69 177 VAL A N 1
ATOM 1317 C CA . VAL A 1 177 ? -21.072 -2.098 -44.518 1.00 62.69 177 VAL A CA 1
ATOM 1318 C C . VAL A 1 177 ? -20.529 -0.979 -45.385 1.00 62.69 177 VAL A C 1
ATOM 1320 O O . VAL A 1 177 ? -19.528 -0.359 -45.025 1.00 62.69 177 VAL A O 1
ATOM 1323 N N . ALA A 1 178 ? -21.152 -0.761 -46.543 1.00 67.31 178 ALA A N 1
ATOM 1324 C CA . ALA A 1 178 ? -20.891 0.419 -47.349 1.00 67.31 178 ALA A CA 1
ATOM 1325 C C . ALA A 1 178 ? -21.006 1.635 -46.427 1.00 67.31 178 ALA A C 1
ATOM 1327 O O . ALA A 1 178 ? -22.077 1.905 -45.882 1.00 67.31 178 ALA A O 1
ATOM 1328 N N . VAL A 1 179 ? -19.876 2.293 -46.180 1.00 62.03 179 VAL A N 1
ATOM 1329 C CA . VAL A 1 179 ? -19.802 3.474 -45.328 1.00 62.03 179 VAL A CA 1
ATOM 1330 C C . VAL A 1 179 ? -20.686 4.523 -45.998 1.00 62.03 179 VAL A C 1
ATOM 1332 O O . VAL A 1 179 ? -20.361 4.923 -47.117 1.00 62.03 179 VAL A O 1
ATOM 1335 N N . PRO A 1 180 ? -21.810 4.962 -45.395 1.00 63.22 180 PRO A N 1
ATOM 1336 C CA . PRO A 1 180 ? -22.463 6.151 -45.897 1.00 63.22 180 PRO A CA 1
ATOM 1337 C C . PRO A 1 180 ? -21.459 7.276 -45.686 1.00 63.22 180 PRO A C 1
ATOM 1339 O O . PRO A 1 180 ? -21.100 7.602 -44.552 1.00 63.22 180 PRO A O 1
ATOM 1342 N N . GLU A 1 181 ? -20.956 7.802 -46.794 1.00 62.38 181 GLU A N 1
ATOM 1343 C CA . GLU A 1 181 ? -20.019 8.909 -46.872 1.00 62.38 181 GLU A CA 1
ATOM 1344 C C . GLU A 1 181 ? -20.703 10.169 -46.336 1.00 62.38 181 GLU A C 1
ATOM 1346 O O . GLU A 1 181 ? -21.131 11.057 -47.066 1.00 62.38 181 GLU A O 1
ATOM 1351 N N . LYS A 1 182 ? -20.872 10.248 -45.016 1.00 61.31 182 LYS A N 1
ATOM 1352 C CA . LYS A 1 182 ? -21.159 11.514 -44.370 1.00 61.31 182 LYS A CA 1
ATOM 1353 C C . LYS A 1 182 ? -19.818 12.206 -44.235 1.00 61.31 182 LYS A C 1
ATOM 1355 O O . LYS A 1 182 ? -19.151 12.092 -43.211 1.00 61.31 182 LYS A O 1
ATOM 1360 N N . THR A 1 183 ? -19.421 12.869 -45.316 1.00 59.53 183 THR A N 1
ATOM 1361 C CA . THR A 1 183 ? -18.290 13.789 -45.355 1.00 59.53 183 THR A CA 1
ATOM 1362 C C . THR A 1 183 ? -18.348 14.675 -44.115 1.00 59.53 183 THR A C 1
ATOM 1364 O O . THR A 1 183 ? -19.277 15.474 -43.948 1.00 59.53 183 THR A O 1
ATOM 1367 N N . ILE A 1 184 ? -17.386 14.498 -43.212 1.00 59.66 184 ILE A N 1
ATOM 1368 C CA . ILE A 1 184 ? -17.144 15.450 -42.137 1.00 59.66 184 ILE A CA 1
ATOM 1369 C C . ILE A 1 184 ? -16.631 16.694 -42.852 1.00 59.66 184 ILE A C 1
ATOM 1371 O O . ILE A 1 184 ? -15.474 16.758 -43.252 1.00 59.66 184 ILE A O 1
ATOM 1375 N N . VAL A 1 185 ? -17.524 17.645 -43.114 1.00 67.19 185 VAL A N 1
ATOM 1376 C CA . VAL A 1 185 ? -17.104 18.964 -43.575 1.00 67.19 185 VAL A CA 1
ATOM 1377 C C . VAL A 1 185 ? -16.365 19.583 -42.397 1.00 67.19 185 VAL A C 1
ATOM 1379 O O . VAL A 1 185 ? -16.990 19.856 -41.371 1.00 67.19 185 VAL A O 1
ATOM 1382 N N . GLU A 1 186 ? -15.047 19.733 -42.528 1.00 67.81 186 GLU A N 1
ATOM 1383 C CA . GLU A 1 186 ? -14.194 20.466 -41.592 1.00 67.81 186 GLU A CA 1
ATOM 1384 C C . GLU A 1 186 ? -14.817 21.857 -41.407 1.00 67.81 186 GLU A C 1
ATOM 1386 O O . GLU A 1 186 ? -14.795 22.699 -42.309 1.00 67.81 186 GLU A O 1
ATOM 1391 N N . ARG A 1 187 ? -15.502 22.074 -40.283 1.00 70.06 187 ARG A N 1
ATOM 1392 C CA . ARG A 1 187 ? -16.177 23.346 -40.028 1.00 70.06 187 ARG A CA 1
ATOM 1393 C C . ARG A 1 187 ? -15.105 24.354 -39.648 1.00 70.06 187 ARG A C 1
ATOM 1395 O O . ARG A 1 187 ? -14.587 24.308 -38.536 1.00 70.06 187 ARG A O 1
ATOM 1402 N N . LEU A 1 188 ? -14.767 25.235 -40.587 1.00 71.38 188 LEU A N 1
ATOM 1403 C CA . LEU A 1 188 ? -13.861 26.353 -40.354 1.00 71.38 188 LEU A CA 1
ATOM 1404 C C . LEU A 1 188 ? -14.424 27.214 -39.216 1.00 71.38 188 LEU A C 1
ATOM 1406 O O . LEU A 1 188 ? -15.480 27.824 -39.369 1.00 71.38 188 LEU A O 1
ATOM 1410 N N . TYR A 1 189 ? -13.738 27.208 -38.076 1.00 69.38 189 TYR A N 1
ATOM 1411 C CA . TYR A 1 189 ? -14.187 27.879 -36.861 1.00 69.38 189 TYR A CA 1
ATOM 1412 C C . TYR A 1 189 ? -14.220 29.402 -37.055 1.00 69.38 189 TYR A C 1
ATOM 1414 O O . TYR A 1 189 ? -13.176 30.028 -37.246 1.00 69.38 189 TYR A O 1
ATOM 1422 N N . ASP A 1 190 ? -15.417 29.992 -36.994 1.00 74.31 190 ASP A N 1
ATOM 1423 C CA . ASP A 1 190 ? -15.634 31.442 -37.037 1.00 74.31 190 ASP A CA 1
ATOM 1424 C C . ASP A 1 190 ? -16.022 31.928 -35.628 1.00 74.31 190 ASP A C 1
ATOM 1426 O O . ASP A 1 190 ? -17.150 31.686 -35.189 1.00 74.31 190 ASP A O 1
ATOM 1430 N N . PRO A 1 191 ? -15.132 32.625 -34.897 1.00 69.44 191 PRO A N 1
ATOM 1431 C CA . PRO A 1 191 ? -15.368 33.001 -33.503 1.00 69.44 191 PRO A CA 1
ATOM 1432 C C . PRO A 1 191 ? -16.513 34.011 -33.318 1.00 69.44 191 PRO A C 1
ATOM 1434 O O . PRO A 1 191 ? -16.961 34.219 -32.191 1.00 69.44 191 PRO A O 1
ATOM 1437 N N . VAL A 1 192 ? -16.999 34.647 -34.394 1.00 71.88 192 VAL A N 1
ATOM 1438 C CA . VAL A 1 192 ? -18.152 35.565 -34.343 1.00 71.88 192 VAL A CA 1
ATOM 1439 C C . VAL A 1 192 ? -19.475 34.795 -34.384 1.00 71.88 192 VAL A C 1
ATOM 1441 O O . VAL A 1 192 ? -20.470 35.240 -33.808 1.00 71.88 192 VAL A O 1
ATOM 1444 N N . LYS A 1 193 ? -19.495 33.632 -35.045 1.00 69.88 193 LYS A N 1
ATOM 1445 C CA . LYS A 1 193 ? -20.696 32.802 -35.230 1.00 69.88 193 LYS A CA 1
ATOM 1446 C C . LYS A 1 193 ? -20.753 31.623 -34.261 1.00 69.88 193 LYS A C 1
ATOM 1448 O O . LYS A 1 193 ? -21.827 31.316 -33.746 1.00 69.88 193 LYS A O 1
ATOM 1453 N N . ASP A 1 194 ? -19.611 31.012 -33.966 1.00 73.56 194 ASP A N 1
ATOM 1454 C CA . ASP A 1 194 ? -19.503 29.829 -33.120 1.00 73.56 194 ASP A CA 1
ATOM 1455 C C . ASP A 1 194 ? -19.066 30.219 -31.707 1.00 73.56 194 ASP A C 1
ATOM 1457 O O . ASP A 1 194 ? -17.886 30.309 -31.370 1.00 73.56 194 ASP A O 1
ATOM 1461 N N . LYS A 1 195 ? -20.055 30.468 -30.843 1.00 69.50 195 LYS A N 1
ATOM 1462 C CA . LYS A 1 195 ? -19.814 30.911 -29.466 1.00 69.50 195 LYS A CA 1
ATOM 1463 C C . LYS A 1 195 ? -19.450 29.733 -28.558 1.00 69.50 195 LYS A C 1
ATOM 1465 O O . LYS A 1 195 ? -20.303 29.172 -27.868 1.00 69.50 195 LYS A O 1
ATOM 1470 N N . VAL A 1 196 ? -18.170 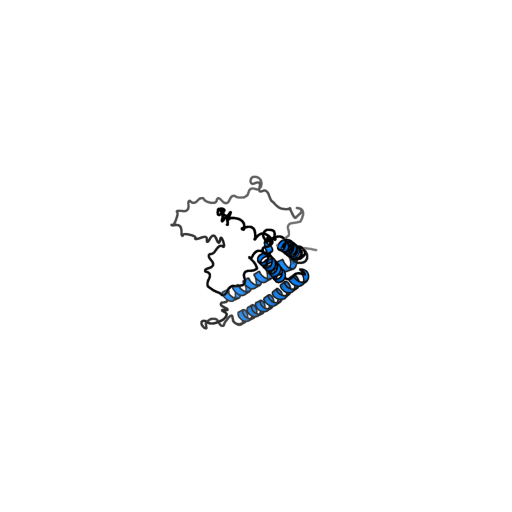29.368 -28.541 1.00 75.12 196 VAL A N 1
ATOM 1471 C CA . VAL A 1 196 ? -17.629 28.356 -27.623 1.00 75.12 196 VAL A CA 1
ATOM 1472 C C . VAL A 1 196 ? -17.462 28.964 -26.232 1.00 75.12 196 VAL A C 1
ATOM 1474 O O . VAL A 1 196 ? -16.827 30.000 -26.047 1.00 75.12 196 VAL A O 1
ATOM 1477 N N . ARG A 1 197 ? -18.061 28.324 -25.224 1.00 73.38 197 ARG A N 1
ATOM 1478 C CA . ARG A 1 197 ? -17.897 28.714 -23.820 1.00 73.38 197 ARG A CA 1
ATOM 1479 C C . ARG A 1 197 ? -16.583 28.147 -23.298 1.00 73.38 197 ARG A C 1
ATOM 1481 O O . ARG A 1 197 ? -16.521 26.974 -22.942 1.00 73.38 197 ARG A O 1
ATOM 1488 N N . THR A 1 198 ? -15.552 28.979 -23.246 1.00 72.12 198 THR A N 1
ATOM 1489 C CA . THR A 1 198 ? -14.280 28.621 -22.616 1.00 72.12 198 THR A CA 1
ATOM 1490 C C . THR A 1 198 ? -14.504 28.428 -21.120 1.00 72.12 198 THR A C 1
ATOM 1492 O O . THR A 1 198 ? -14.846 29.368 -20.404 1.00 72.12 198 THR A O 1
ATOM 1495 N N . VAL A 1 199 ? -14.363 27.191 -20.651 1.00 69.56 199 VAL A N 1
ATOM 1496 C CA . VAL A 1 199 ? -14.435 26.850 -19.230 1.00 69.56 199 VAL A CA 1
ATOM 1497 C C . VAL A 1 199 ? -13.019 26.790 -18.672 1.00 69.56 199 VAL A C 1
ATOM 1499 O O . VAL A 1 199 ? -12.262 25.870 -18.959 1.00 69.56 199 VAL A O 1
ATOM 1502 N N . GLY A 1 200 ? -12.644 27.802 -17.899 1.00 67.69 200 GLY A N 1
ATOM 1503 C CA . GLY A 1 200 ? -11.368 27.837 -17.194 1.00 67.69 200 GLY A CA 1
ATOM 1504 C C . GLY A 1 200 ? -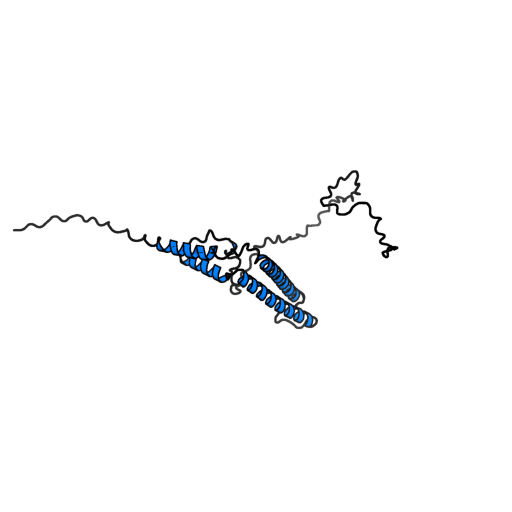10.962 29.260 -16.811 1.00 67.69 200 GLY A C 1
ATOM 1505 O O . GLY A 1 200 ? -11.354 30.204 -17.498 1.00 67.69 200 GLY A O 1
ATOM 1506 N N . PRO A 1 201 ? -10.212 29.441 -15.713 1.00 77.81 201 PRO A N 1
ATOM 1507 C CA . PRO A 1 201 ? -9.607 30.731 -15.389 1.00 77.81 201 PRO A CA 1
ATOM 1508 C C . PRO A 1 201 ? -8.665 31.172 -16.520 1.00 77.81 201 PRO A C 1
ATOM 1510 O O . PRO A 1 201 ? -7.810 30.408 -16.967 1.00 77.81 201 PRO A O 1
ATOM 1513 N N . VAL A 1 202 ? -8.836 32.409 -16.989 1.00 72.75 202 VAL A N 1
ATOM 1514 C CA . VAL A 1 202 ? -7.925 33.036 -17.953 1.00 72.75 202 VAL A CA 1
ATOM 1515 C C . VAL A 1 202 ? -6.672 33.435 -17.184 1.00 72.75 202 VAL A C 1
ATOM 1517 O O . VAL A 1 202 ? -6.723 34.308 -16.324 1.00 72.75 202 VAL A O 1
ATOM 1520 N N . PHE A 1 203 ? -5.568 32.735 -17.431 1.00 62.41 203 PHE A N 1
ATOM 1521 C CA . PHE A 1 203 ? -4.352 32.865 -16.625 1.00 62.41 203 PHE A CA 1
ATOM 1522 C C . PHE A 1 203 ? -3.356 33.924 -17.122 1.00 62.41 203 PHE A C 1
ATOM 1524 O O . PHE A 1 203 ? -2.313 34.077 -16.496 1.00 62.41 203 PHE A O 1
ATOM 1531 N N . LEU A 1 204 ? -3.631 34.651 -18.210 1.00 64.88 204 LEU A N 1
ATOM 1532 C CA . LEU A 1 204 ? -2.691 35.639 -18.750 1.00 64.88 204 LEU A CA 1
ATOM 1533 C C . LEU A 1 204 ? -3.401 36.958 -19.113 1.00 64.88 204 LEU A C 1
ATOM 1535 O O . LEU A 1 204 ? -4.435 36.897 -19.777 1.00 64.88 204 LEU A O 1
ATOM 1539 N N . PRO A 1 205 ? -2.878 38.130 -18.691 1.00 62.53 205 PRO A N 1
ATOM 1540 C CA . PRO A 1 205 ? -3.324 39.429 -19.193 1.00 62.53 205 PRO A CA 1
ATOM 1541 C C . PRO A 1 205 ? -2.888 39.623 -20.656 1.00 62.53 205 PRO A C 1
ATOM 1543 O O . PRO A 1 205 ? -1.806 39.197 -21.048 1.00 62.53 205 PRO A O 1
ATOM 1546 N N . ASP A 1 206 ? -3.724 40.282 -21.460 1.00 60.53 206 ASP A N 1
ATOM 1547 C CA . ASP A 1 206 ? -3.592 40.371 -22.926 1.00 60.53 206 ASP A CA 1
ATOM 1548 C C . ASP A 1 206 ? -2.411 41.234 -23.444 1.00 60.53 206 ASP A C 1
ATOM 1550 O O . ASP A 1 206 ? -2.231 41.355 -24.656 1.00 60.53 206 ASP A O 1
ATOM 1554 N N . GLU A 1 207 ? -1.594 41.837 -22.570 1.00 57.34 207 GLU A N 1
ATOM 1555 C CA . GLU A 1 207 ? -0.644 42.906 -22.939 1.00 57.34 207 GLU A CA 1
ATOM 1556 C C . GLU A 1 207 ? 0.854 42.551 -22.840 1.00 57.34 207 GLU A C 1
ATOM 1558 O O . GLU A 1 207 ? 1.678 43.410 -22.535 1.00 57.34 207 GLU A O 1
ATOM 1563 N N . GLU A 1 208 ? 1.256 41.317 -23.156 1.00 61.19 208 GLU A N 1
ATOM 1564 C CA . GLU A 1 208 ? 2.680 41.006 -23.386 1.00 61.19 208 GLU A CA 1
ATOM 1565 C C . GLU A 1 208 ? 3.001 40.892 -24.891 1.00 61.19 208 GLU A C 1
ATOM 1567 O O . GLU A 1 208 ? 2.248 40.260 -25.645 1.00 61.19 208 GLU A O 1
ATOM 1572 N N . PRO A 1 209 ? 4.109 41.493 -25.381 1.00 61.41 209 PRO A N 1
ATOM 1573 C CA . PRO A 1 209 ? 4.504 41.374 -26.779 1.00 61.41 209 PRO A CA 1
ATOM 1574 C C . PRO A 1 209 ? 4.774 39.903 -27.103 1.00 61.41 209 PRO A C 1
ATOM 1576 O O . PRO A 1 209 ? 5.542 39.236 -26.413 1.00 61.41 209 PRO A O 1
ATOM 1579 N N . ARG A 1 210 ? 4.109 39.403 -28.156 1.00 62.84 210 ARG A N 1
ATOM 1580 C CA . ARG A 1 210 ? 4.185 38.015 -28.639 1.00 62.84 210 ARG A CA 1
ATOM 1581 C C . ARG A 1 210 ? 5.620 37.499 -28.553 1.00 62.84 210 ARG A C 1
ATOM 1583 O O . ARG A 1 210 ? 6.479 37.977 -29.287 1.00 62.84 210 ARG A O 1
ATOM 1590 N N . ILE A 1 211 ? 5.834 36.526 -27.669 1.00 62.84 211 ILE A N 1
ATOM 1591 C CA . ILE A 1 211 ? 7.109 35.840 -27.447 1.00 62.84 211 ILE A CA 1
ATOM 1592 C C . ILE A 1 211 ? 7.725 35.490 -28.813 1.00 62.84 211 ILE A C 1
ATOM 1594 O O . ILE A 1 211 ? 7.180 34.655 -29.541 1.00 62.84 211 ILE A O 1
ATOM 1598 N N . ASP A 1 212 ? 8.824 36.156 -29.190 1.00 65.06 212 ASP A N 1
ATOM 1599 C CA . ASP A 1 212 ? 9.520 35.899 -30.456 1.00 65.06 212 ASP A CA 1
ATOM 1600 C C . ASP A 1 212 ? 10.297 34.584 -30.348 1.00 65.06 212 ASP A C 1
ATOM 1602 O O . ASP A 1 212 ? 11.454 34.525 -29.934 1.00 65.06 212 ASP A O 1
ATOM 1606 N N . LEU A 1 213 ? 9.636 33.498 -30.745 1.00 69.12 213 LEU A N 1
ATOM 1607 C CA . LEU A 1 213 ? 10.207 32.153 -30.757 1.00 69.12 213 LEU A CA 1
ATOM 1608 C C . LEU A 1 213 ? 11.366 31.987 -31.757 1.00 69.12 213 LEU A C 1
ATOM 1610 O O . LEU A 1 213 ? 11.986 30.924 -31.777 1.00 69.12 213 LEU A O 1
ATOM 1614 N N . ARG A 1 214 ? 11.657 32.980 -32.613 1.00 68.44 214 ARG A N 1
ATOM 1615 C CA . ARG A 1 214 ? 12.773 32.914 -33.571 1.00 68.44 214 ARG A CA 1
ATOM 1616 C C . ARG A 1 214 ? 14.079 33.468 -33.014 1.00 68.44 214 ARG A C 1
ATOM 1618 O O . ARG A 1 214 ? 15.135 33.053 -33.485 1.00 68.44 214 ARG A O 1
ATOM 1625 N N . HIS A 1 215 ? 14.029 34.313 -31.988 1.00 72.75 215 HIS A N 1
ATOM 1626 C CA . HIS A 1 215 ? 15.217 34.847 -31.324 1.00 72.75 215 HIS A CA 1
ATOM 1627 C C . HIS A 1 215 ? 15.067 34.720 -29.801 1.00 72.75 215 HIS A C 1
ATOM 1629 O O . HIS A 1 215 ? 14.694 35.677 -29.129 1.00 72.75 215 HIS A O 1
ATOM 1635 N N . PRO A 1 216 ? 15.364 33.539 -29.226 1.00 62.75 216 PRO A N 1
ATOM 1636 C CA . PRO A 1 216 ? 15.136 33.273 -27.802 1.00 62.75 216 PRO A CA 1
ATOM 1637 C C . PRO A 1 216 ? 16.097 34.019 -26.860 1.00 62.75 216 PRO A C 1
ATOM 1639 O O . PRO A 1 216 ? 15.916 33.978 -25.646 1.00 62.75 216 PRO A O 1
ATOM 1642 N N . ALA A 1 217 ? 17.123 34.688 -27.389 1.00 60.91 217 ALA A N 1
ATOM 1643 C CA . ALA A 1 217 ? 17.963 35.588 -26.614 1.00 60.91 217 ALA A CA 1
ATOM 1644 C C . ALA A 1 217 ? 17.353 36.993 -26.689 1.00 60.91 217 ALA A C 1
ATOM 1646 O O . ALA A 1 217 ? 17.568 37.712 -27.663 1.00 60.91 217 ALA A O 1
ATOM 1647 N N . GLY A 1 218 ? 16.553 37.352 -25.683 1.00 58.34 218 GLY A N 1
ATOM 1648 C CA . GLY A 1 218 ? 15.999 38.699 -25.556 1.00 58.34 218 GLY A CA 1
ATOM 1649 C C . GLY A 1 218 ? 17.101 39.760 -25.625 1.00 58.34 218 GLY A C 1
ATOM 1650 O O . GLY A 1 218 ? 18.188 39.572 -25.075 1.00 58.34 218 GLY A O 1
ATOM 1651 N N . SER A 1 219 ? 16.839 40.868 -26.320 1.00 57.59 219 SER A N 1
ATOM 1652 C CA . SER A 1 219 ? 17.689 42.052 -26.206 1.00 57.59 219 SER A CA 1
ATOM 1653 C C . SER A 1 219 ? 17.564 42.593 -24.782 1.00 57.59 219 SER A C 1
ATOM 1655 O O . SER A 1 219 ? 16.444 42.868 -24.348 1.00 57.59 219 SER A O 1
ATOM 1657 N N . ASN A 1 220 ? 18.689 42.711 -24.072 1.00 48.69 220 ASN A N 1
ATOM 1658 C CA . ASN A 1 220 ? 18.769 43.496 -22.834 1.00 48.69 220 ASN A CA 1
ATOM 1659 C C . ASN A 1 220 ? 18.330 44.943 -23.067 1.00 48.69 220 ASN A C 1
ATOM 1661 O O . ASN A 1 220 ? 18.681 45.483 -24.143 1.00 48.69 220 ASN A O 1
#

Sequence (220 aa):
MPLHPCRPIGPAFAALALAFATQAVAKDVCDHLRSRITGAPAVAGDPETRPYASAIDRQQMRLRQAEADLENLGCSSGSVTIYRMSNARDCAAIRSAIERMQRNLLMLEQRQVEIAGVDPDTRVRIVAEMEANGCDVSGLPASVSADRLRPPGPATSVVRENVGSVTTIRIRPLAPVAVPEKTIVERLYDPVKDKVRTVGPVFLPDEEPRIDLRHPAGSN